Protein AF-A0A7S0QYI8-F1 (afdb_monomer_lite)

Radius of gyration: 27.36 Å; chains: 1; bounding box: 89×55×70 Å

Foldseek 3Di:
DVVVVVVVVVVVVVVVVVVVPPQDACEPLNLLVVLCPDPLNVVVVNHSVLLVLLLLLVLVVQLVQQVVQAKEDQPLFWIKGKAFFAPVPHPDTDPAIDIFTGTDPVCVVQAADGPPTDHPDDRHYDYDDLVSSCVSRVHDSVSSVVSSNSSSVSVNVCLVVLGFYWYDSDQQFTWTQDPSYIYTDGHPCSRDVPCDPCPDPPDPPPPPDDDPDDDDDDDDDDDDDDDDPDDPDDDPDDPLVVVLQVVQCVQPPVLLLADALVVSVVCCVPPVVVVVVVDDPVVVVVVSVVRNPSPDSDD

Secondary structure (DSSP, 8-state):
-HHHHHHHHHHHHHHHHHSTT-S--EEHHHHHHHHHTSHHHHHTT--HHHHHHHHHHHHHHHHHHHHTT-EEEETTTEEEEEEEB--TT-SS--S-EEEEEEE-GGGTTS-B---S--BSS-PPEEEP-HHHHHHHHTS-HHHHHHHHHHHHHHHHHHHHTT--EEEE-TTSEEEEEETTEEEEEE-HHHHS-------------TT-----------PPPPPPP---------PPPPHHHHHHHHHHHHH-TT--S---HHHHHHHHHHH-HHHHHHS-HHHHHHHHHHHHTT-----

Structure (mmCIF, N/CA/C/O backbone):
data_AF-A0A7S0QYI8-F1
#
_entry.id   AF-A0A7S0QYI8-F1
#
loop_
_atom_site.group_PDB
_atom_site.id
_atom_site.type_symbol
_atom_site.label_atom_id
_atom_site.label_alt_id
_atom_site.label_comp_id
_atom_site.label_asym_id
_atom_site.label_entity_id
_atom_site.label_seq_id
_atom_site.pdbx_PDB_ins_code
_atom_site.Cartn_x
_atom_site.Cartn_y
_atom_site.Cartn_z
_atom_site.occupancy
_atom_site.B_iso_or_equiv
_atom_site.auth_seq_id
_atom_site.auth_comp_id
_atom_site.auth_asym_id
_atom_site.auth_atom_id
_atom_site.pdbx_PDB_model_num
ATOM 1 N N . ARG A 1 1 ? -44.618 -2.777 -36.041 1.00 61.47 1 ARG A N 1
ATOM 2 C CA . ARG A 1 1 ? -43.921 -3.889 -35.330 1.00 61.47 1 ARG A CA 1
ATOM 3 C C . ARG A 1 1 ? -42.445 -3.584 -35.030 1.00 61.47 1 ARG A C 1
ATOM 5 O O . ARG A 1 1 ? -42.045 -3.828 -33.902 1.00 61.47 1 ARG A O 1
ATOM 12 N N . ALA A 1 2 ? -41.662 -3.015 -35.957 1.00 64.88 2 ALA A N 1
ATOM 13 C CA . ALA A 1 2 ? -40.258 -2.639 -35.709 1.00 64.88 2 ALA A CA 1
ATOM 14 C C . ALA A 1 2 ? -40.081 -1.589 -34.587 1.00 64.88 2 ALA A C 1
ATOM 16 O O . ALA A 1 2 ? -39.258 -1.764 -33.697 1.00 64.88 2 ALA A O 1
ATOM 17 N N . GLN A 1 3 ? -40.943 -0.571 -34.545 1.00 64.25 3 GLN A N 1
ATOM 18 C CA . GLN A 1 3 ? -40.875 0.511 -33.552 1.00 64.25 3 GLN A CA 1
ATOM 19 C C . GLN A 1 3 ? -41.141 0.044 -32.105 1.00 64.25 3 GLN A C 1
ATOM 21 O O . GLN A 1 3 ? -40.503 0.516 -31.171 1.00 64.25 3 GLN A O 1
ATOM 26 N N . ARG A 1 4 ? -41.999 -0.973 -31.915 1.00 63.66 4 ARG A N 1
ATOM 27 C CA . ARG A 1 4 ? -42.234 -1.597 -30.596 1.00 63.66 4 ARG A CA 1
ATOM 28 C C . ARG A 1 4 ? -41.048 -2.441 -30.109 1.00 63.66 4 ARG A C 1
ATOM 30 O O . ARG A 1 4 ? -40.851 -2.550 -28.907 1.00 63.66 4 ARG A O 1
ATOM 37 N N . ARG A 1 5 ? -40.239 -3.012 -31.014 1.00 68.31 5 ARG A N 1
ATOM 38 C CA . ARG A 1 5 ? -39.015 -3.752 -30.643 1.00 68.31 5 ARG A CA 1
ATOM 39 C C . ARG A 1 5 ? -37.880 -2.812 -30.216 1.00 68.31 5 ARG A C 1
ATOM 41 O O . ARG A 1 5 ? -37.120 -3.169 -29.326 1.00 68.31 5 ARG A O 1
ATOM 48 N N . SER A 1 6 ? -37.810 -1.612 -30.798 1.00 70.31 6 SER A N 1
ATOM 49 C CA . SER A 1 6 ? -36.833 -0.575 -30.428 1.00 70.31 6 SER A CA 1
ATOM 50 C C . SER A 1 6 ? -37.066 -0.021 -29.020 1.00 70.31 6 SER A C 1
ATOM 52 O O . SER A 1 6 ? -36.125 0.080 -28.240 1.00 70.31 6 SER A O 1
ATOM 54 N N . LEU A 1 7 ? -38.321 0.287 -28.676 1.00 69.81 7 LEU A N 1
ATOM 55 C CA . LEU A 1 7 ? -38.674 0.806 -27.350 1.00 69.81 7 LEU A CA 1
ATOM 56 C C . LEU A 1 7 ? -38.430 -0.230 -26.246 1.00 69.81 7 LEU A C 1
ATOM 58 O O . LEU A 1 7 ? -37.853 0.098 -25.216 1.00 69.81 7 LEU A O 1
ATOM 62 N N . HIS A 1 8 ? -38.751 -1.501 -26.502 1.00 68.62 8 HIS A N 1
ATOM 63 C CA . HIS A 1 8 ? -38.516 -2.567 -25.528 1.00 68.62 8 HIS A CA 1
ATOM 64 C C . HIS A 1 8 ? -37.016 -2.841 -25.297 1.00 68.62 8 HIS A C 1
ATOM 66 O O . HIS A 1 8 ? -36.613 -3.179 -24.184 1.00 68.62 8 HIS A O 1
ATOM 72 N N . ALA A 1 9 ? -36.174 -2.665 -26.326 1.00 67.50 9 ALA A N 1
ATOM 73 C CA . ALA A 1 9 ? -34.720 -2.749 -26.192 1.00 67.50 9 ALA A CA 1
ATOM 74 C C . ALA A 1 9 ? -34.137 -1.556 -25.411 1.00 67.50 9 ALA A C 1
ATOM 76 O O . ALA A 1 9 ? -33.231 -1.755 -24.606 1.00 67.50 9 ALA A O 1
ATOM 77 N N . GLN A 1 10 ? -34.676 -0.344 -25.597 1.00 67.25 10 GLN A N 1
ATOM 78 C CA . GLN A 1 10 ? -34.293 0.839 -24.815 1.00 67.25 10 GLN A CA 1
ATOM 79 C C . GLN A 1 10 ? -34.716 0.738 -23.344 1.00 67.25 10 GLN A C 1
ATOM 81 O O . GLN A 1 10 ? -33.911 1.052 -22.470 1.00 67.25 10 GLN A O 1
ATOM 86 N N . GLU A 1 11 ? -35.919 0.238 -23.047 1.00 65.81 11 GLU A N 1
ATOM 87 C CA . GLU A 1 11 ? -36.362 0.007 -21.663 1.00 65.81 11 GLU A CA 1
ATOM 88 C C . GLU A 1 11 ? -35.517 -1.061 -20.964 1.00 65.81 11 GLU A C 1
ATOM 90 O O . GLU A 1 11 ? -35.080 -0.857 -19.834 1.00 65.81 11 GLU A O 1
ATOM 95 N N . LEU A 1 12 ? -35.193 -2.167 -21.644 1.00 63.66 12 LEU A N 1
ATOM 96 C CA . LEU A 1 12 ? -34.293 -3.181 -21.089 1.00 63.66 12 LEU A CA 1
ATOM 97 C C . LEU A 1 12 ? -32.869 -2.646 -20.885 1.00 63.66 12 LEU A C 1
ATOM 99 O O . LEU A 1 12 ? -32.195 -3.080 -19.956 1.00 63.66 12 LEU A O 1
ATOM 103 N N . TYR A 1 13 ? -32.408 -1.698 -21.704 1.00 57.03 13 TYR A N 1
ATOM 104 C CA . TYR A 1 13 ? -31.100 -1.061 -21.531 1.00 57.03 13 TYR A CA 1
ATOM 105 C C . TYR A 1 13 ? -31.076 -0.110 -20.324 1.00 57.03 13 TYR A C 1
ATOM 107 O O . TYR A 1 13 ? -30.131 -0.145 -19.537 1.00 57.03 13 TYR A O 1
ATOM 115 N N . LEU A 1 14 ? -32.142 0.670 -20.122 1.00 55.03 14 LEU A N 1
ATOM 116 C CA . LEU A 1 14 ? -32.284 1.578 -18.978 1.00 55.03 14 LEU A CA 1
ATOM 117 C C . LEU A 1 14 ? -32.475 0.823 -17.655 1.00 55.03 14 LEU A C 1
ATOM 119 O O . LEU A 1 14 ? -31.847 1.172 -16.658 1.00 55.03 14 LEU A O 1
ATOM 123 N N . VAL A 1 15 ? -33.255 -0.262 -17.648 1.00 55.25 15 VAL A N 1
ATOM 124 C CA . VAL A 1 15 ? -33.423 -1.128 -16.465 1.00 55.25 15 VAL A CA 1
ATOM 125 C C . VAL A 1 15 ? -32.124 -1.871 -16.128 1.00 55.25 15 VAL A C 1
ATOM 127 O O . VAL A 1 15 ? -31.813 -2.096 -14.962 1.00 55.25 15 VAL A O 1
ATOM 130 N N . ARG A 1 16 ? -31.305 -2.215 -17.130 1.00 49.12 16 ARG A N 1
ATOM 131 C CA . ARG A 1 16 ? -29.999 -2.850 -16.894 1.00 49.12 16 ARG A CA 1
ATOM 132 C C . ARG A 1 16 ? -28.935 -1.862 -16.408 1.00 49.12 16 ARG A C 1
ATOM 134 O O . ARG A 1 16 ? -28.029 -2.298 -15.708 1.00 49.12 16 ARG A O 1
ATOM 141 N N . GLN A 1 17 ? -29.056 -0.569 -16.728 1.00 49.62 17 GLN A N 1
ATOM 142 C CA . GLN A 1 17 ? -28.208 0.491 -16.168 1.00 49.62 17 GLN A CA 1
ATOM 143 C C . GLN A 1 17 ? -28.596 0.865 -14.729 1.00 49.62 17 GLN A C 1
ATOM 145 O O . GLN A 1 17 ? -27.711 1.156 -13.932 1.00 49.62 17 GLN A O 1
ATOM 150 N N . SER A 1 18 ? -29.879 0.805 -14.359 1.00 46.97 18 SER A N 1
ATOM 151 C CA . SER A 1 18 ? -30.326 1.179 -13.007 1.00 46.97 18 SER A CA 1
ATOM 152 C C . SER A 1 18 ? -30.142 0.084 -11.946 1.00 46.97 18 SER A C 1
ATOM 154 O O . SER A 1 18 ? -30.076 0.392 -10.759 1.00 46.97 18 SER A O 1
ATOM 156 N N . VAL A 1 19 ? -30.007 -1.188 -12.342 1.00 47.53 19 VAL A N 1
ATOM 157 C CA . VAL A 1 19 ? -29.817 -2.318 -11.405 1.00 47.53 19 VAL A CA 1
ATOM 158 C C . VAL A 1 19 ? -28.333 -2.635 -11.141 1.00 47.53 19 VAL A C 1
ATOM 160 O O . VAL A 1 19 ? -28.007 -3.336 -10.185 1.00 47.53 19 VAL A O 1
ATOM 163 N N . THR A 1 20 ? -27.400 -2.077 -11.919 1.00 47.69 20 THR A N 1
ATOM 164 C CA . THR A 1 20 ? -25.952 -2.254 -11.690 1.00 47.69 20 THR A CA 1
ATOM 165 C C . THR A 1 20 ? -25.352 -1.357 -10.601 1.00 47.69 20 THR A C 1
ATOM 167 O O . THR A 1 20 ? -24.208 -1.585 -10.218 1.00 47.69 20 THR A O 1
ATOM 170 N N . ASP A 1 21 ? -26.104 -0.400 -10.049 1.00 45.16 21 ASP A N 1
ATOM 171 C CA . ASP A 1 21 ? -25.553 0.669 -9.194 1.00 45.16 21 ASP A CA 1
ATOM 172 C C . ASP A 1 21 ? -25.795 0.518 -7.680 1.00 45.16 21 ASP A C 1
ATOM 174 O O . ASP A 1 21 ? -25.524 1.440 -6.913 1.00 45.16 21 ASP A O 1
ATOM 178 N N . MET A 1 22 ? -26.252 -0.643 -7.200 1.00 54.16 22 MET A N 1
ATOM 179 C CA . MET A 1 22 ? -26.544 -0.838 -5.766 1.00 54.16 22 MET A CA 1
ATOM 180 C C . MET A 1 22 ? -25.688 -1.894 -5.063 1.00 54.16 22 MET A C 1
ATOM 182 O O . MET A 1 22 ? -25.976 -2.250 -3.923 1.00 54.16 22 MET A O 1
ATOM 186 N N . THR A 1 23 ? -24.600 -2.381 -5.668 1.00 60.34 23 THR A N 1
ATOM 187 C CA . THR A 1 23 ? -23.574 -3.045 -4.847 1.00 60.34 23 THR A CA 1
ATOM 188 C C . THR A 1 23 ? -22.769 -1.960 -4.132 1.00 60.34 23 THR A C 1
ATOM 190 O O . THR A 1 23 ? -22.072 -1.209 -4.821 1.00 60.34 23 THR A O 1
ATOM 193 N N . PRO A 1 24 ? -22.837 -1.842 -2.791 1.00 85.19 24 PRO A N 1
ATOM 194 C CA . PRO A 1 24 ? -22.066 -0.837 -2.075 1.00 85.19 24 PRO A CA 1
ATOM 195 C C . PRO A 1 24 ? -20.582 -1.090 -2.337 1.00 85.19 24 PRO A C 1
ATOM 197 O O . PRO A 1 24 ? -20.054 -2.157 -2.017 1.00 85.19 24 PRO A O 1
ATOM 200 N N . PHE A 1 25 ? -19.912 -0.128 -2.971 1.00 91.56 25 PHE A N 1
ATOM 201 C CA . PHE A 1 25 ? -18.472 -0.210 -3.149 1.00 91.56 25 PHE A CA 1
ATOM 202 C C . PHE A 1 25 ? -17.787 0.049 -1.809 1.00 91.56 25 PHE A C 1
ATOM 204 O O . PHE A 1 25 ? -18.203 0.898 -1.018 1.00 91.56 25 PHE A O 1
ATOM 211 N N . VAL A 1 26 ? -16.705 -0.674 -1.555 1.00 95.88 26 VAL A N 1
ATOM 212 C CA . VAL A 1 26 ? -15.888 -0.456 -0.366 1.00 95.88 26 VAL A CA 1
ATOM 213 C C . VAL A 1 26 ? -15.020 0.773 -0.619 1.00 95.88 26 VAL A C 1
ATOM 215 O O . VAL A 1 26 ? -14.102 0.753 -1.446 1.00 95.88 26 VAL A O 1
ATOM 218 N N . SER A 1 27 ? -15.359 1.859 0.072 1.00 96.56 27 SER A N 1
ATOM 219 C CA . SER A 1 27 ? -14.631 3.127 0.051 1.00 96.56 27 SER A CA 1
ATOM 220 C C . SER A 1 27 ? -13.548 3.182 1.130 1.00 96.56 27 SER A C 1
ATOM 222 O O . SER A 1 27 ? -13.582 2.421 2.100 1.00 96.56 27 SER A O 1
ATOM 224 N N . LEU A 1 28 ? -12.629 4.149 1.020 1.00 96.75 28 LEU A N 1
ATOM 225 C CA . LEU A 1 28 ? -11.651 4.430 2.077 1.00 96.75 28 LEU A CA 1
ATOM 226 C C . LEU A 1 28 ? -12.329 4.685 3.433 1.00 96.75 28 LEU A C 1
ATOM 228 O O . LEU A 1 28 ? -11.895 4.139 4.439 1.00 96.75 28 LEU A O 1
ATOM 232 N N . GLN A 1 29 ? -13.427 5.449 3.459 1.00 96.88 29 GLN A N 1
ATOM 233 C CA . GLN A 1 29 ? -14.176 5.721 4.693 1.00 96.88 29 GLN A CA 1
ATOM 234 C C . GLN A 1 29 ? -14.743 4.449 5.333 1.00 96.88 29 GLN A C 1
ATOM 236 O O . GLN A 1 29 ? -14.816 4.343 6.555 1.00 96.88 29 GLN A O 1
ATOM 241 N N . THR A 1 30 ? -15.157 3.483 4.509 1.00 96.62 30 THR A N 1
ATOM 242 C CA . THR A 1 30 ? -15.659 2.192 4.995 1.00 96.62 30 THR A CA 1
ATOM 243 C C . THR A 1 30 ? -14.530 1.397 5.644 1.00 96.62 30 THR A C 1
ATOM 245 O O . THR A 1 30 ? -14.699 0.894 6.751 1.00 96.62 30 THR A O 1
ATOM 248 N N . LEU A 1 31 ? -13.356 1.363 5.005 1.00 97.38 31 LEU A N 1
ATOM 249 C CA . LEU A 1 31 ? -12.169 0.669 5.513 1.00 97.38 31 LEU A CA 1
ATOM 250 C C . LEU A 1 31 ? -11.636 1.280 6.807 1.00 97.38 31 LEU A C 1
ATOM 252 O O . LEU A 1 31 ? -11.355 0.558 7.759 1.00 97.38 31 LEU A O 1
ATOM 256 N N . THR A 1 32 ? -11.497 2.605 6.868 1.00 97.88 32 THR A N 1
ATOM 257 C CA . THR A 1 32 ? -10.983 3.264 8.074 1.00 97.88 32 THR A CA 1
ATOM 258 C C . THR A 1 32 ? -11.944 3.092 9.246 1.00 97.88 32 THR A C 1
ATOM 260 O O . THR A 1 32 ? -11.489 2.888 10.370 1.00 97.88 32 THR A O 1
ATOM 263 N N . ARG A 1 33 ? -13.262 3.084 8.993 1.00 98.12 33 ARG A N 1
ATOM 264 C CA . ARG A 1 33 ? -14.278 2.773 10.007 1.00 98.12 33 ARG A CA 1
ATOM 265 C C . ARG A 1 33 ? -14.203 1.322 10.477 1.00 98.12 33 ARG A C 1
ATOM 267 O O . ARG A 1 33 ? -14.289 1.090 11.676 1.00 98.12 33 ARG A O 1
ATOM 274 N N . GLU A 1 34 ? -14.016 0.368 9.568 1.00 97.81 34 GLU A N 1
ATOM 275 C CA . GLU A 1 34 ? -13.842 -1.052 9.905 1.00 97.81 34 GLU A CA 1
ATOM 276 C C . GLU A 1 34 ? -12.616 -1.268 10.805 1.00 97.81 34 GLU A C 1
ATOM 278 O O . GLU A 1 34 ? -12.717 -1.918 11.843 1.00 97.81 34 GLU A O 1
ATOM 283 N N . VAL A 1 35 ? -11.480 -0.649 10.467 1.00 98.19 35 VAL A N 1
ATOM 284 C CA . VAL A 1 35 ? -10.252 -0.742 11.272 1.00 98.19 35 VAL A CA 1
ATOM 285 C C . VAL A 1 35 ? -10.402 -0.042 12.624 1.00 98.19 35 VAL A C 1
ATOM 287 O O . VAL A 1 35 ? -9.999 -0.604 13.640 1.00 98.19 35 VAL A O 1
ATOM 290 N N . ALA A 1 36 ? -11.015 1.145 12.665 1.00 98.06 36 ALA A N 1
ATOM 291 C CA . ALA A 1 36 ? -11.274 1.868 13.913 1.00 98.06 36 ALA A CA 1
ATOM 292 C C . ALA A 1 36 ? -12.269 1.131 14.832 1.00 98.06 36 ALA A C 1
ATOM 294 O O . ALA A 1 36 ? -12.175 1.229 16.053 1.00 98.06 36 ALA A O 1
ATOM 295 N N . ALA A 1 37 ? -13.198 0.357 14.262 1.00 97.94 37 ALA A N 1
ATOM 296 C CA . ALA A 1 37 ? -14.104 -0.515 15.008 1.00 97.94 37 ALA A CA 1
ATOM 297 C C . ALA A 1 37 ? -13.455 -1.847 15.439 1.00 97.94 37 ALA A C 1
ATOM 299 O O . ALA A 1 37 ? -14.063 -2.604 16.195 1.00 97.94 37 ALA A O 1
ATOM 300 N N . GLY A 1 38 ? -12.238 -2.149 14.977 1.00 97.69 38 GLY A N 1
ATOM 301 C CA . GLY A 1 38 ? -11.515 -3.368 15.322 1.00 97.69 38 GLY A CA 1
ATOM 302 C C . GLY A 1 38 ? -11.124 -3.435 16.802 1.00 97.69 38 GLY A C 1
ATOM 303 O O . GLY A 1 38 ? -10.868 -2.422 17.453 1.00 97.69 38 GLY A O 1
ATOM 304 N N . SER A 1 39 ? -11.006 -4.655 17.334 1.00 97.56 39 SER A N 1
ATOM 305 C CA . SER A 1 39 ? -10.707 -4.901 18.755 1.00 97.56 39 SER A CA 1
ATOM 306 C C . SER A 1 39 ? -9.406 -4.249 19.234 1.00 97.56 39 SER A C 1
ATOM 308 O O . SER A 1 39 ? -9.327 -3.779 20.368 1.00 97.56 39 SER A O 1
ATOM 310 N N . TYR A 1 40 ? -8.387 -4.185 18.372 1.00 97.62 40 TYR A N 1
ATOM 311 C CA . TYR A 1 40 ? -7.138 -3.492 18.679 1.00 97.62 40 TYR A CA 1
ATOM 312 C C . TYR A 1 40 ? -7.361 -1.982 18.836 1.00 97.62 40 TYR A C 1
ATOM 314 O O . TYR A 1 40 ? -6.948 -1.411 19.841 1.00 97.62 40 TYR A O 1
ATOM 322 N N . ALA A 1 41 ? -8.055 -1.341 17.892 1.00 97.31 41 ALA A N 1
ATOM 323 C CA . ALA A 1 41 ? -8.327 0.091 17.954 1.00 97.31 41 ALA A CA 1
ATOM 324 C C . ALA A 1 41 ? -9.147 0.460 19.197 1.00 97.31 41 ALA A C 1
ATOM 326 O O . ALA A 1 41 ? -8.753 1.357 19.942 1.00 97.31 41 ALA A O 1
ATOM 327 N N . GLN A 1 42 ? -10.195 -0.312 19.499 1.00 97.88 42 GLN A N 1
ATOM 328 C CA . GLN A 1 42 ? -11.006 -0.130 20.705 1.00 97.88 42 GLN A CA 1
ATOM 329 C C . GLN A 1 42 ? -10.186 -0.274 21.994 1.00 97.88 42 GLN A C 1
ATOM 331 O O . GLN A 1 42 ? -10.302 0.550 22.897 1.00 97.88 42 GLN A O 1
ATOM 336 N N . ARG A 1 43 ? -9.313 -1.288 22.077 1.00 98.00 43 ARG A N 1
ATOM 337 C CA . ARG A 1 43 ? -8.494 -1.544 23.273 1.00 98.00 43 ARG A CA 1
ATOM 338 C C . ARG A 1 43 ? -7.468 -0.444 23.551 1.00 98.00 43 ARG A C 1
ATOM 340 O O . ARG A 1 43 ? -7.155 -0.199 24.712 1.00 98.00 43 ARG A O 1
ATOM 347 N N . TYR A 1 44 ? -6.923 0.175 22.508 1.00 97.81 44 TYR A N 1
ATOM 348 C CA . TYR A 1 44 ? -5.875 1.195 22.618 1.00 97.81 44 TYR A CA 1
ATOM 349 C C . TYR A 1 44 ? -6.397 2.629 22.437 1.00 97.81 44 TYR A C 1
ATOM 351 O O . TYR A 1 44 ? -5.589 3.550 22.352 1.00 97.81 44 TYR A O 1
ATOM 359 N N . GLY A 1 45 ? -7.719 2.824 22.379 1.00 97.81 45 GLY A N 1
ATOM 360 C CA . GLY A 1 45 ? -8.332 4.146 22.224 1.00 97.81 45 GLY A CA 1
ATOM 361 C C . GLY A 1 45 ? -7.989 4.837 20.900 1.00 97.81 45 GLY A C 1
ATOM 362 O O . GLY A 1 45 ? -7.925 6.060 20.857 1.00 97.81 45 GLY A O 1
ATOM 363 N N . ILE A 1 46 ? -7.736 4.070 19.834 1.00 98.31 46 ILE A N 1
ATOM 364 C CA . ILE A 1 46 ? -7.408 4.609 18.509 1.00 98.31 46 ILE A CA 1
ATOM 365 C C . ILE A 1 46 ? -8.702 5.066 17.842 1.00 98.31 46 ILE A C 1
ATOM 367 O O . ILE A 1 46 ? -9.613 4.267 17.615 1.00 98.31 46 ILE A O 1
ATOM 371 N N . THR A 1 47 ? -8.780 6.349 17.510 1.00 98.31 47 THR A N 1
ATOM 372 C CA . THR A 1 47 ? -9.964 6.950 16.897 1.00 98.31 47 THR A CA 1
ATOM 373 C C . THR A 1 47 ? -9.970 6.772 15.376 1.00 98.31 47 THR A C 1
ATOM 375 O O . THR A 1 47 ? -8.956 6.459 14.751 1.00 98.31 47 THR A O 1
ATOM 378 N N . LEU A 1 48 ? -11.121 7.018 14.739 1.00 98.19 48 LEU A N 1
ATOM 379 C CA . LEU A 1 48 ? -11.219 7.060 13.275 1.00 98.19 48 LEU A CA 1
ATOM 380 C C . LEU A 1 48 ? -10.263 8.097 12.659 1.00 98.19 48 LEU A C 1
ATOM 382 O O . LEU A 1 48 ? -9.662 7.826 11.618 1.00 98.19 48 LEU A O 1
ATOM 386 N N . GLY A 1 49 ? -10.112 9.253 13.315 1.00 98.25 49 GLY A N 1
ATOM 387 C CA . GLY A 1 49 ? -9.212 10.320 12.877 1.00 98.25 49 GLY A CA 1
ATOM 388 C C . GLY A 1 49 ? -7.750 9.876 12.879 1.00 98.25 49 GLY A C 1
ATOM 389 O O . GLY A 1 49 ? -7.034 10.140 11.918 1.00 98.25 49 GLY A O 1
ATOM 390 N N . ASP A 1 50 ? -7.331 9.105 13.885 1.00 98.38 50 ASP A N 1
ATOM 391 C CA . ASP A 1 50 ? -5.970 8.559 13.956 1.00 98.38 50 ASP A CA 1
ATOM 392 C C . ASP A 1 50 ? -5.685 7.593 12.798 1.00 98.38 50 ASP A C 1
ATOM 394 O O . ASP A 1 50 ? -4.633 7.656 12.161 1.00 98.38 50 ASP A O 1
ATOM 398 N N . VAL A 1 51 ? -6.644 6.718 12.473 1.00 98.56 51 VAL A N 1
ATOM 399 C CA . VAL A 1 51 ? -6.518 5.777 11.346 1.00 98.56 51 VAL A CA 1
ATOM 400 C C . VAL A 1 51 ? -6.420 6.527 10.013 1.00 98.56 51 VAL A C 1
ATOM 402 O O . VAL A 1 51 ? -5.604 6.166 9.161 1.00 98.56 51 VAL A O 1
ATOM 405 N N . GLN A 1 52 ? -7.214 7.587 9.831 1.00 98.38 52 GLN A N 1
ATOM 406 C CA . GLN A 1 52 ? -7.144 8.453 8.650 1.00 98.38 52 GLN A CA 1
ATOM 407 C C . GLN A 1 52 ? -5.800 9.185 8.566 1.00 98.38 52 GLN A C 1
ATOM 409 O O . GLN A 1 52 ? -5.165 9.176 7.512 1.00 98.38 52 GLN A O 1
ATOM 414 N N . LEU A 1 53 ? -5.306 9.725 9.680 1.00 98.19 53 LEU A N 1
ATOM 415 C CA . LEU A 1 53 ? -4.010 10.399 9.740 1.00 98.19 53 LEU A CA 1
ATOM 416 C C . LEU A 1 53 ? -2.850 9.441 9.420 1.00 98.19 53 LEU A C 1
ATOM 418 O O . LEU A 1 53 ? -1.906 9.815 8.715 1.00 98.19 53 LEU A O 1
ATOM 422 N N . VAL A 1 54 ? -2.919 8.189 9.887 1.00 98.50 54 VAL A N 1
ATOM 423 C CA . VAL A 1 54 ? -1.968 7.127 9.517 1.00 98.50 54 VAL A CA 1
ATOM 424 C C . VAL A 1 54 ? -2.023 6.845 8.013 1.00 98.50 54 VAL A C 1
ATOM 426 O O . VAL A 1 54 ? -0.969 6.750 7.379 1.00 98.50 54 VAL A O 1
ATOM 429 N N . TRP A 1 55 ? -3.220 6.744 7.426 1.00 98.25 55 TRP A N 1
ATOM 430 C CA . TRP A 1 55 ? -3.399 6.538 5.984 1.00 98.25 55 TRP A CA 1
ATOM 431 C C . TRP A 1 55 ? -2.804 7.680 5.151 1.00 98.25 55 TRP A C 1
ATOM 433 O O . TRP A 1 55 ? -2.073 7.438 4.188 1.00 98.25 55 TRP A O 1
ATOM 443 N N . GLU A 1 56 ? -3.057 8.929 5.538 1.00 97.88 56 GLU A N 1
ATOM 444 C CA . GLU A 1 56 ? -2.519 10.106 4.854 1.00 97.88 56 GLU A CA 1
ATOM 445 C C . GLU A 1 56 ? -0.990 10.155 4.907 1.00 97.88 56 GLU A C 1
ATOM 447 O O . GLU A 1 56 ? -0.337 10.376 3.884 1.00 97.88 56 GLU A O 1
ATOM 452 N N . ASN A 1 57 ? -0.399 9.909 6.080 1.00 98.12 57 ASN A N 1
ATOM 453 C CA . ASN A 1 57 ? 1.055 9.864 6.242 1.00 98.12 57 ASN A CA 1
ATOM 454 C C . ASN A 1 57 ? 1.689 8.706 5.458 1.00 98.12 57 ASN A C 1
ATOM 456 O O . ASN A 1 57 ? 2.759 8.878 4.870 1.00 98.12 57 ASN A O 1
ATOM 460 N N . LEU A 1 58 ? 1.021 7.549 5.392 1.00 98.25 58 LEU A N 1
ATOM 461 C CA . LEU A 1 58 ? 1.434 6.432 4.542 1.00 98.25 58 LEU A CA 1
ATOM 462 C C . LEU A 1 58 ? 1.456 6.845 3.065 1.00 98.25 58 LEU A C 1
ATOM 464 O O . LEU A 1 58 ? 2.452 6.605 2.380 1.00 98.25 58 LEU A O 1
ATOM 468 N N . CYS A 1 59 ? 0.404 7.512 2.584 1.00 97.62 59 CYS A N 1
ATOM 469 C CA . CYS A 1 59 ? 0.347 7.994 1.206 1.00 97.62 59 CYS A CA 1
ATOM 470 C C . CYS A 1 59 ? 1.465 9.010 0.919 1.00 97.62 59 CYS A C 1
ATOM 472 O O . CYS A 1 59 ? 2.173 8.878 -0.078 1.00 97.62 59 CYS A O 1
ATOM 474 N N . LYS A 1 60 ? 1.694 9.978 1.820 1.00 96.38 60 LYS A N 1
ATOM 475 C CA . LYS A 1 60 ? 2.797 10.954 1.709 1.00 96.38 60 LYS A CA 1
ATOM 476 C C . LYS A 1 60 ? 4.164 10.267 1.633 1.00 96.38 60 LYS A C 1
ATOM 478 O O . LYS A 1 60 ? 4.993 10.651 0.810 1.00 96.38 60 LYS A O 1
ATOM 483 N N . PHE A 1 61 ? 4.390 9.233 2.447 1.00 96.88 61 PHE A N 1
ATOM 484 C CA . PHE A 1 61 ? 5.630 8.456 2.422 1.00 96.88 61 PHE A CA 1
ATOM 485 C C . PHE A 1 61 ? 5.845 7.756 1.075 1.00 96.88 61 PHE A C 1
ATOM 487 O O . PHE A 1 61 ? 6.940 7.836 0.519 1.00 96.88 61 PHE A O 1
ATOM 494 N N . ILE A 1 62 ? 4.810 7.100 0.540 1.00 96.81 62 ILE A N 1
ATOM 495 C CA . ILE A 1 62 ? 4.893 6.407 -0.753 1.00 96.81 62 ILE A CA 1
ATOM 496 C C . ILE A 1 62 ? 5.179 7.408 -1.878 1.00 96.81 62 ILE A C 1
ATOM 498 O O . ILE A 1 62 ? 6.075 7.163 -2.678 1.00 96.81 62 ILE A O 1
ATOM 502 N N . ILE A 1 63 ? 4.497 8.558 -1.901 1.00 95.12 63 ILE A N 1
ATOM 503 C CA . ILE A 1 63 ? 4.741 9.615 -2.898 1.00 95.12 63 ILE A CA 1
ATOM 504 C C . ILE A 1 63 ? 6.192 10.094 -2.835 1.00 95.12 63 ILE A C 1
ATOM 506 O O . ILE A 1 63 ? 6.855 10.161 -3.864 1.00 95.12 63 ILE A O 1
ATOM 510 N N . ALA A 1 64 ? 6.701 10.405 -1.640 1.00 94.38 64 ALA A N 1
ATOM 511 C CA . ALA A 1 64 ? 8.073 10.879 -1.476 1.00 94.38 64 ALA A CA 1
ATOM 512 C C . ALA A 1 64 ? 9.101 9.841 -1.960 1.00 94.38 64 ALA A C 1
ATOM 514 O O . ALA A 1 64 ? 10.084 10.192 -2.610 1.00 94.38 64 ALA A O 1
ATOM 515 N N . ALA A 1 65 ? 8.861 8.557 -1.686 1.00 94.81 65 ALA A N 1
ATOM 516 C CA . ALA A 1 65 ? 9.724 7.480 -2.152 1.00 94.81 65 ALA A CA 1
ATOM 517 C C . ALA A 1 65 ? 9.686 7.329 -3.682 1.00 94.81 65 ALA A C 1
ATOM 519 O O . ALA A 1 65 ? 10.750 7.290 -4.302 1.00 94.81 65 ALA A O 1
ATOM 520 N N . LEU A 1 66 ? 8.495 7.334 -4.291 1.00 93.31 66 LEU A N 1
ATOM 521 C CA . LEU A 1 66 ? 8.346 7.258 -5.747 1.00 93.31 66 LEU A CA 1
ATOM 522 C C . LEU A 1 66 ? 9.002 8.461 -6.437 1.00 93.31 66 LEU A C 1
ATOM 524 O O . LEU A 1 66 ? 9.768 8.272 -7.374 1.00 93.31 66 LEU A O 1
ATOM 528 N N . LYS A 1 67 ? 8.820 9.681 -5.917 1.00 91.44 67 LYS A N 1
ATOM 529 C CA . LYS A 1 67 ? 9.510 10.880 -6.429 1.00 91.44 67 LYS A CA 1
ATOM 530 C C . LYS A 1 67 ? 11.035 10.780 -6.338 1.00 91.44 67 LYS A C 1
ATOM 532 O O . LYS A 1 67 ? 11.732 11.320 -7.183 1.00 91.44 67 LYS A O 1
ATOM 537 N N . SER A 1 68 ? 11.559 10.049 -5.353 1.00 91.56 68 SER A N 1
ATOM 538 C CA . SER A 1 68 ? 12.999 9.773 -5.228 1.00 91.56 68 SER A CA 1
ATOM 539 C C . SER A 1 68 ? 13.506 8.620 -6.111 1.00 91.56 68 SER A C 1
ATOM 541 O O . SER A 1 68 ? 14.638 8.171 -5.933 1.00 91.56 68 SER A O 1
ATOM 543 N N . GLY A 1 69 ? 12.671 8.082 -7.009 1.00 90.69 69 GLY A N 1
ATOM 544 C CA . GLY A 1 69 ? 13.018 6.935 -7.850 1.00 90.69 69 GLY A CA 1
ATOM 545 C C . GLY A 1 69 ? 13.115 5.615 -7.079 1.00 90.69 69 GLY A C 1
ATOM 546 O O . GLY A 1 69 ? 13.819 4.699 -7.501 1.00 90.69 69 GLY A O 1
ATOM 547 N N . LYS A 1 70 ? 12.450 5.503 -5.921 1.00 93.44 70 LYS A N 1
ATOM 548 C CA . LYS A 1 70 ? 12.447 4.299 -5.077 1.00 93.44 70 LYS A CA 1
ATOM 549 C C . LYS A 1 70 ? 11.056 3.686 -5.031 1.00 93.44 70 LYS A C 1
ATOM 551 O O . LYS A 1 70 ? 10.057 4.376 -4.856 1.00 93.44 70 LYS A O 1
ATOM 556 N N . GLY A 1 71 ? 10.991 2.366 -5.141 1.00 95.00 71 GLY A N 1
ATOM 557 C CA . GLY A 1 71 ? 9.772 1.616 -4.881 1.00 95.00 71 GLY A CA 1
ATOM 558 C C . GLY A 1 71 ? 9.528 1.438 -3.384 1.00 95.00 71 GLY A C 1
ATOM 559 O O . GLY A 1 71 ? 10.461 1.469 -2.586 1.00 95.00 71 GLY A O 1
ATOM 560 N N . VAL A 1 72 ? 8.282 1.196 -2.992 1.00 97.25 72 VAL A N 1
ATOM 561 C CA . VAL A 1 72 ? 7.883 0.937 -1.607 1.00 97.25 72 VAL A CA 1
ATOM 562 C C . VAL A 1 72 ? 7.122 -0.371 -1.524 1.00 97.25 72 VAL A C 1
ATOM 564 O O . VAL A 1 72 ? 6.081 -0.537 -2.162 1.00 97.25 72 VAL A O 1
ATOM 567 N N . LYS A 1 73 ? 7.611 -1.288 -0.686 1.00 97.06 73 LYS A N 1
ATOM 568 C CA . LYS A 1 73 ? 6.872 -2.497 -0.320 1.00 97.06 73 LYS A CA 1
ATOM 569 C C . LYS A 1 73 ? 5.890 -2.174 0.803 1.00 97.06 73 LYS A C 1
ATOM 571 O O . LYS A 1 73 ? 6.297 -1.796 1.902 1.00 97.06 73 LYS A O 1
ATOM 576 N N . VAL A 1 74 ? 4.605 -2.362 0.532 1.00 97.50 74 VAL A N 1
ATOM 577 C CA . VAL A 1 74 ? 3.518 -2.199 1.499 1.00 97.50 74 VAL A CA 1
ATOM 578 C C . VAL A 1 74 ? 3.117 -3.587 2.015 1.00 97.50 74 VAL A C 1
ATOM 580 O O . VAL A 1 74 ? 2.815 -4.481 1.218 1.00 97.50 74 VAL A O 1
ATOM 583 N N . PRO A 1 75 ? 3.149 -3.817 3.341 1.00 95.44 75 PRO A N 1
ATOM 584 C CA . PRO A 1 75 ? 2.901 -5.136 3.916 1.00 95.44 75 PRO A CA 1
ATOM 585 C C . PRO A 1 75 ? 1.488 -5.620 3.589 1.00 95.44 75 PRO A C 1
ATOM 587 O O . PRO A 1 75 ? 0.552 -4.830 3.593 1.00 95.44 75 PRO A O 1
ATOM 590 N N . ASN A 1 76 ? 1.333 -6.925 3.361 1.00 95.69 76 ASN A N 1
ATOM 591 C CA . ASN A 1 76 ? 0.045 -7.586 3.112 1.00 95.69 76 ASN A CA 1
ATOM 592 C C . ASN A 1 76 ? -0.751 -7.048 1.908 1.00 95.69 76 ASN A C 1
ATOM 594 O O . ASN A 1 76 ? -1.936 -7.349 1.792 1.00 95.69 76 ASN A O 1
ATOM 598 N N . LEU A 1 77 ? -0.125 -6.270 1.022 1.00 96.44 77 LEU A N 1
ATOM 599 C CA . LEU A 1 77 ? -0.807 -5.694 -0.130 1.00 96.44 77 LEU A CA 1
ATOM 600 C C . LEU A 1 77 ? 0.003 -5.840 -1.418 1.00 96.44 77 LEU A C 1
ATOM 602 O O . LEU A 1 77 ? -0.422 -6.533 -2.336 1.00 96.44 77 LEU A O 1
ATOM 606 N N . GLY A 1 78 ? 1.159 -5.186 -1.508 1.00 95.81 78 GLY A N 1
ATOM 607 C CA . GLY A 1 78 ? 1.845 -5.055 -2.788 1.00 95.81 78 GLY A CA 1
ATOM 608 C C . GLY A 1 78 ? 3.068 -4.158 -2.734 1.00 95.81 78 GLY A C 1
ATOM 609 O O . GLY A 1 78 ? 3.494 -3.701 -1.673 1.00 95.81 78 GLY A O 1
ATOM 610 N N . THR A 1 79 ? 3.636 -3.899 -3.901 1.00 96.00 79 THR A N 1
ATOM 611 C CA . THR A 1 79 ? 4.787 -3.017 -4.074 1.00 96.00 79 THR A CA 1
ATOM 612 C C . THR A 1 79 ? 4.435 -1.924 -5.070 1.00 96.00 79 THR A C 1
ATOM 614 O O . THR A 1 79 ? 4.006 -2.213 -6.185 1.00 96.00 79 THR A O 1
ATOM 617 N N . PHE A 1 80 ? 4.638 -0.674 -4.665 1.00 95.56 80 PHE A N 1
ATOM 618 C CA . PHE A 1 80 ? 4.630 0.479 -5.558 1.00 95.56 80 PHE A CA 1
ATOM 619 C C . PHE A 1 80 ? 6.034 0.667 -6.115 1.00 95.56 80 PHE A C 1
ATOM 621 O O . PHE A 1 80 ? 7.000 0.642 -5.358 1.00 95.56 80 PHE A O 1
ATOM 628 N N . GLN A 1 81 ? 6.173 0.842 -7.419 1.00 93.62 81 GLN A N 1
ATOM 629 C CA . GLN A 1 81 ? 7.453 1.045 -8.087 1.00 93.62 81 GLN A CA 1
ATOM 630 C C . GLN A 1 81 ? 7.308 2.136 -9.138 1.00 93.62 81 GLN A C 1
ATOM 632 O O . GLN A 1 81 ? 6.210 2.412 -9.608 1.00 93.62 81 GLN A O 1
ATOM 637 N N . ILE A 1 82 ? 8.427 2.740 -9.510 1.00 91.19 82 ILE A N 1
ATOM 638 C CA . ILE A 1 82 ? 8.524 3.650 -10.645 1.00 91.19 82 ILE A CA 1
ATOM 639 C C . ILE A 1 82 ? 9.792 3.297 -11.406 1.00 91.19 82 ILE A C 1
ATOM 641 O O . ILE A 1 82 ? 10.818 3.030 -10.780 1.00 91.19 82 ILE A O 1
ATOM 645 N N . GLY A 1 83 ? 9.737 3.237 -12.728 1.00 88.00 83 GLY A N 1
ATOM 646 C CA . GLY A 1 83 ? 10.923 2.917 -13.509 1.00 88.00 83 GLY A CA 1
ATOM 647 C C . GLY A 1 83 ? 10.752 3.189 -14.990 1.00 88.00 83 GLY A C 1
ATOM 648 O O . GLY A 1 83 ? 9.637 3.358 -15.485 1.00 88.00 83 GLY A O 1
ATOM 649 N N . HIS A 1 84 ? 11.886 3.215 -15.679 1.00 84.94 84 HIS A N 1
ATOM 650 C CA . HIS A 1 84 ? 11.933 3.366 -17.123 1.00 84.94 84 HIS A CA 1
ATOM 651 C C . HIS A 1 84 ? 11.364 2.136 -17.812 1.00 84.94 84 HIS A C 1
ATOM 653 O O . HIS A 1 84 ? 11.665 0.990 -17.448 1.00 84.94 84 HIS A O 1
ATOM 659 N N . ILE A 1 85 ? 10.562 2.382 -18.834 1.00 82.81 85 ILE A N 1
ATOM 660 C CA . ILE A 1 85 ? 9.944 1.335 -19.638 1.00 82.81 85 ILE A CA 1
ATOM 661 C C . ILE A 1 85 ? 10.810 1.041 -20.853 1.00 82.81 85 ILE A C 1
ATOM 663 O O . ILE A 1 85 ? 11.467 1.935 -21.379 1.00 82.81 85 ILE A O 1
ATOM 667 N N . LEU A 1 86 ? 10.786 -0.202 -21.320 1.00 77.44 86 LEU A N 1
ATOM 668 C CA . LEU A 1 86 ? 11.353 -0.578 -22.606 1.00 77.44 86 LEU A CA 1
ATOM 669 C C . LEU A 1 86 ? 10.182 -0.824 -23.555 1.00 77.44 86 LEU A C 1
ATOM 671 O O . LEU A 1 86 ? 9.505 -1.851 -23.430 1.00 77.44 86 LEU A O 1
ATOM 675 N N . PRO A 1 87 ? 9.872 0.123 -24.457 1.00 72.38 87 PRO A N 1
ATOM 676 C CA . PRO A 1 87 ? 8.836 -0.091 -25.452 1.00 72.38 87 PRO A CA 1
ATOM 677 C C . PRO A 1 87 ? 9.150 -1.339 -26.281 1.00 72.38 87 PRO A C 1
ATOM 679 O O . PRO A 1 87 ? 10.310 -1.634 -26.576 1.00 72.38 87 PRO A O 1
ATOM 682 N N . ALA A 1 88 ? 8.113 -2.084 -26.666 1.00 73.00 88 ALA A N 1
ATOM 683 C CA . ALA A 1 88 ? 8.287 -3.270 -27.497 1.00 73.00 88 ALA A CA 1
ATOM 684 C C . ALA A 1 88 ? 9.001 -2.899 -28.810 1.00 73.00 88 ALA A C 1
ATOM 686 O O . ALA A 1 88 ? 8.516 -2.055 -29.560 1.00 73.00 88 ALA A O 1
ATOM 687 N N . GLY A 1 89 ? 10.145 -3.534 -29.075 1.00 70.94 89 GLY A N 1
ATOM 688 C CA . GLY A 1 89 ? 10.963 -3.276 -30.266 1.00 70.94 89 GLY A CA 1
ATOM 689 C C . GLY A 1 89 ? 12.027 -2.184 -30.109 1.00 70.94 89 GLY A C 1
ATOM 690 O O . GLY A 1 89 ? 12.791 -1.966 -31.045 1.00 70.94 89 GLY A O 1
ATOM 691 N N . CYS A 1 90 ? 12.129 -1.530 -28.948 1.00 68.19 90 CYS A N 1
ATOM 692 C CA . CYS A 1 90 ? 13.216 -0.598 -28.645 1.00 68.19 90 CYS A CA 1
ATOM 693 C C . CYS A 1 90 ? 14.356 -1.301 -27.896 1.00 68.19 90 CYS A C 1
ATOM 695 O O . CYS A 1 90 ? 14.121 -2.152 -27.042 1.00 68.19 90 CYS A O 1
ATOM 697 N N . VAL A 1 91 ? 15.599 -0.922 -28.212 1.00 73.62 91 VAL A N 1
ATOM 698 C CA . VAL A 1 91 ? 16.814 -1.415 -27.530 1.00 73.62 91 VAL A CA 1
ATOM 699 C C . VAL A 1 91 ? 17.122 -0.591 -26.277 1.00 73.62 91 VAL A C 1
ATOM 701 O O . VAL A 1 91 ? 17.688 -1.107 -25.318 1.00 73.62 91 VAL A O 1
ATOM 704 N N . TYR A 1 92 ? 16.717 0.681 -26.269 1.00 72.19 92 TYR A N 1
ATOM 705 C CA . TYR A 1 92 ? 17.002 1.620 -25.190 1.00 72.19 92 TYR A CA 1
ATOM 706 C C . TYR A 1 92 ? 15.741 1.935 -24.380 1.00 72.19 92 TYR A C 1
ATOM 708 O O . TYR A 1 92 ? 14.664 2.081 -24.972 1.00 72.19 92 TYR A O 1
ATOM 716 N N . PRO A 1 93 ? 15.855 2.035 -23.044 1.00 73.12 93 PRO A N 1
ATOM 717 C CA . PRO A 1 93 ? 14.739 2.422 -22.194 1.00 73.12 93 PRO A CA 1
ATOM 718 C C . PRO A 1 93 ? 14.271 3.840 -22.537 1.00 73.12 93 PRO A C 1
ATOM 720 O O . PRO A 1 93 ? 15.080 4.714 -22.838 1.00 73.12 93 PRO A O 1
ATOM 723 N N . SER A 1 94 ? 12.960 4.061 -22.467 1.00 76.38 94 SER A N 1
ATOM 724 C CA . SER A 1 94 ? 12.379 5.400 -22.538 1.00 76.38 94 SER A CA 1
ATOM 725 C C . SER A 1 94 ? 12.854 6.233 -21.350 1.00 76.38 94 SER A C 1
ATOM 727 O O . SER A 1 94 ? 12.932 5.724 -20.229 1.00 76.38 94 SER A O 1
ATOM 729 N N . GLU A 1 95 ? 13.107 7.521 -21.568 1.00 78.31 95 GLU A N 1
ATOM 730 C CA . GLU A 1 95 ? 13.353 8.475 -20.481 1.00 78.31 95 GLU A CA 1
ATOM 731 C C . GLU A 1 95 ? 12.114 8.651 -19.587 1.00 78.31 95 GLU A C 1
ATOM 733 O O . GLU A 1 95 ? 12.237 9.016 -18.419 1.00 78.31 95 GLU A O 1
ATOM 738 N N . GLU A 1 96 ? 10.926 8.307 -20.094 1.00 82.31 96 GLU A N 1
ATOM 739 C CA . GLU A 1 96 ? 9.682 8.380 -19.336 1.00 82.31 96 GLU A CA 1
ATOM 740 C C . GLU A 1 96 ? 9.647 7.352 -18.197 1.00 82.31 96 GLU A C 1
ATOM 742 O O . GLU A 1 96 ? 9.810 6.137 -18.377 1.00 82.31 96 GLU A O 1
ATOM 747 N N . LEU A 1 97 ? 9.394 7.862 -16.994 1.00 84.62 97 LEU A N 1
ATOM 748 C CA . LEU A 1 97 ? 9.187 7.068 -15.796 1.00 84.62 97 LEU A CA 1
ATOM 749 C C . LEU A 1 97 ? 7.724 6.645 -15.700 1.00 84.62 97 LEU A C 1
ATOM 751 O O . LEU A 1 97 ? 6.826 7.484 -15.625 1.00 84.62 97 LEU A O 1
ATOM 755 N N . HIS A 1 98 ? 7.482 5.339 -15.615 1.00 87.38 98 HIS A N 1
ATOM 756 C CA . HIS A 1 98 ? 6.138 4.812 -15.409 1.00 87.38 98 HIS A CA 1
ATOM 757 C C . HIS A 1 98 ? 5.993 4.204 -14.020 1.00 87.38 98 HIS A C 1
ATOM 759 O O . HIS A 1 98 ? 6.852 3.427 -13.584 1.00 87.38 98 HIS A O 1
ATOM 765 N N . PRO A 1 99 ? 4.891 4.513 -13.320 1.00 91.62 99 PRO A N 1
ATOM 766 C CA . PRO A 1 99 ? 4.587 3.860 -12.073 1.00 91.62 99 PRO A CA 1
ATOM 767 C C . PRO A 1 99 ? 4.032 2.469 -12.357 1.00 91.62 99 PRO A C 1
ATOM 769 O O . PRO A 1 99 ? 3.327 2.230 -13.340 1.00 91.62 99 PRO A O 1
ATOM 772 N N . ASN A 1 100 ? 4.292 1.556 -11.441 1.00 92.31 100 ASN A N 1
ATOM 773 C CA . ASN A 1 100 ? 3.689 0.245 -11.439 1.00 92.31 100 ASN A CA 1
ATOM 774 C C . ASN A 1 100 ? 3.281 -0.124 -10.013 1.00 92.31 100 ASN A C 1
ATOM 776 O O . ASN A 1 100 ? 3.954 0.225 -9.041 1.00 92.31 100 ASN A O 1
ATOM 780 N N . PHE A 1 101 ? 2.169 -0.835 -9.891 1.00 94.06 101 PHE A N 1
ATOM 781 C CA . PHE A 1 101 ? 1.740 -1.440 -8.644 1.00 94.06 101 PHE A CA 1
ATOM 782 C C . PHE A 1 101 ? 1.598 -2.936 -8.877 1.00 94.06 101 PHE A C 1
ATOM 784 O O . PHE A 1 101 ? 0.869 -3.355 -9.773 1.00 94.06 101 PHE A O 1
ATOM 791 N N . THR A 1 102 ? 2.258 -3.738 -8.053 1.00 93.38 102 THR A N 1
ATOM 792 C CA . THR A 1 102 ? 2.219 -5.201 -8.148 1.00 93.38 102 THR A CA 1
ATOM 793 C C . THR A 1 102 ? 1.723 -5.762 -6.827 1.00 93.38 102 THR A C 1
ATOM 795 O O . THR A 1 102 ? 2.312 -5.472 -5.782 1.00 93.38 102 THR A O 1
ATOM 798 N N . LEU A 1 103 ? 0.645 -6.547 -6.854 1.00 94.69 103 LEU A N 1
ATOM 799 C CA . LEU A 1 103 ? 0.185 -7.284 -5.679 1.00 94.69 103 LEU A CA 1
ATOM 800 C C . LEU A 1 103 ? 1.228 -8.320 -5.242 1.00 94.69 103 LEU A C 1
ATOM 802 O O . LEU A 1 103 ? 2.029 -8.788 -6.044 1.00 94.69 103 LEU A O 1
ATOM 806 N N . ILE A 1 104 ? 1.221 -8.672 -3.958 1.00 95.06 104 ILE A N 1
ATOM 807 C CA . ILE A 1 104 ? 2.005 -9.817 -3.476 1.00 95.06 104 ILE A CA 1
ATOM 808 C C . ILE A 1 104 ? 1.327 -11.150 -3.828 1.00 95.06 104 ILE A C 1
ATOM 810 O O . ILE A 1 104 ? 0.104 -11.213 -3.945 1.00 95.06 104 ILE A O 1
ATOM 814 N N . ASP A 1 105 ? 2.125 -12.216 -3.886 1.00 91.75 105 ASP A N 1
ATOM 815 C CA . ASP A 1 105 ? 1.743 -13.566 -4.342 1.00 91.75 105 ASP A CA 1
ATOM 816 C C . ASP A 1 105 ? 0.543 -14.178 -3.591 1.00 91.75 105 ASP A C 1
ATOM 818 O O . ASP A 1 105 ? -0.185 -15.019 -4.108 1.00 91.75 105 ASP A O 1
ATOM 822 N N . GLN A 1 106 ? 0.240 -13.710 -2.372 1.00 92.38 106 GLN A N 1
ATOM 823 C CA . GLN A 1 106 ? -0.964 -14.152 -1.649 1.00 92.38 106 GLN A CA 1
ATOM 824 C C . GLN A 1 106 ? -2.274 -13.841 -2.407 1.00 92.38 106 GLN A C 1
ATOM 826 O O . GLN A 1 106 ? -3.329 -14.372 -2.061 1.00 92.38 106 GLN A O 1
ATOM 831 N N . PHE A 1 107 ? -2.219 -12.964 -3.414 1.00 92.31 107 PHE A N 1
ATOM 832 C CA . PHE A 1 107 ? -3.334 -12.602 -4.281 1.00 92.31 107 PHE A CA 1
ATOM 833 C C . PHE A 1 107 ? -3.235 -13.221 -5.685 1.00 92.31 107 PHE A C 1
ATOM 835 O O . PHE A 1 107 ? -3.909 -12.736 -6.586 1.00 92.31 107 PHE A O 1
ATOM 842 N N . ASP A 1 108 ? -2.462 -14.293 -5.893 1.00 87.94 108 ASP A N 1
ATOM 843 C CA . ASP A 1 108 ? -2.293 -14.934 -7.213 1.00 87.94 108 ASP A CA 1
ATOM 844 C C . ASP A 1 108 ? -3.616 -15.366 -7.873 1.00 87.94 108 ASP A C 1
ATOM 846 O O . ASP A 1 108 ? -3.743 -15.372 -9.098 1.00 87.94 108 ASP A O 1
ATOM 850 N N . ALA A 1 109 ? -4.637 -15.684 -7.070 1.00 88.44 109 ALA A N 1
ATOM 851 C CA . ALA A 1 109 ? -5.980 -16.014 -7.555 1.00 88.44 109 ALA A CA 1
ATOM 852 C C . ALA A 1 109 ? -6.763 -14.796 -8.093 1.00 88.44 109 ALA A C 1
ATOM 854 O O . ALA A 1 109 ? -7.798 -14.953 -8.747 1.00 88.44 109 ALA A O 1
ATOM 855 N N . VAL A 1 110 ? -6.302 -13.578 -7.808 1.00 89.88 110 VAL A N 1
ATOM 856 C CA . VAL A 1 110 ? -6.951 -12.324 -8.185 1.00 89.88 110 VAL A CA 1
ATOM 857 C C . VAL A 1 110 ? -6.310 -11.824 -9.468 1.00 89.88 110 VAL A C 1
ATOM 859 O O . VAL A 1 110 ? -5.136 -11.465 -9.513 1.00 89.88 110 VAL A O 1
ATOM 862 N N . ALA A 1 111 ? -7.103 -11.747 -10.532 1.00 89.81 111 ALA A N 1
ATOM 863 C CA . ALA A 1 111 ? -6.622 -11.186 -11.780 1.00 89.81 111 ALA A CA 1
ATOM 864 C C . ALA A 1 111 ? -6.293 -9.696 -11.588 1.00 89.81 111 ALA A C 1
ATOM 866 O O . ALA A 1 111 ? -7.175 -8.876 -11.345 1.00 89.81 111 ALA A O 1
ATOM 867 N N . GLN A 1 112 ? -5.022 -9.330 -11.710 1.00 90.25 112 GLN A N 1
ATOM 868 C CA . GLN A 1 112 ? -4.599 -7.935 -11.684 1.00 90.25 112 GLN A CA 1
ATOM 869 C C . GLN A 1 112 ? -4.481 -7.404 -13.115 1.00 90.25 112 GLN A C 1
ATOM 871 O O . GLN A 1 112 ? -3.895 -8.059 -13.982 1.00 90.25 112 GLN A O 1
ATOM 876 N N . GLU A 1 113 ? -5.023 -6.215 -13.375 1.00 85.19 113 GLU A N 1
ATOM 877 C CA . GLU A 1 113 ? -4.698 -5.483 -14.594 1.00 85.19 113 GLU A CA 1
ATOM 878 C C . GLU A 1 113 ? -3.222 -5.101 -14.534 1.00 85.19 113 GLU A C 1
ATOM 880 O O . GLU A 1 113 ? -2.797 -4.275 -13.724 1.00 85.19 113 GLU A O 1
ATOM 885 N N . ARG A 1 114 ? -2.420 -5.774 -15.358 1.00 75.94 114 ARG A N 1
ATOM 886 C CA . ARG A 1 114 ? -1.011 -5.442 -15.499 1.00 75.94 114 ARG A CA 1
ATOM 887 C C . ARG A 1 114 ? -0.924 -4.164 -16.313 1.00 75.94 114 ARG A C 1
ATOM 889 O O . ARG A 1 114 ? -1.569 -4.059 -17.357 1.00 75.94 114 ARG A O 1
ATOM 896 N N . GLY A 1 115 ? -0.128 -3.213 -15.830 1.00 68.44 115 GLY A N 1
ATOM 897 C CA . GLY A 1 115 ? 0.188 -2.024 -16.604 1.00 68.44 115 GLY A CA 1
ATOM 898 C C . GLY A 1 115 ? 0.667 -2.429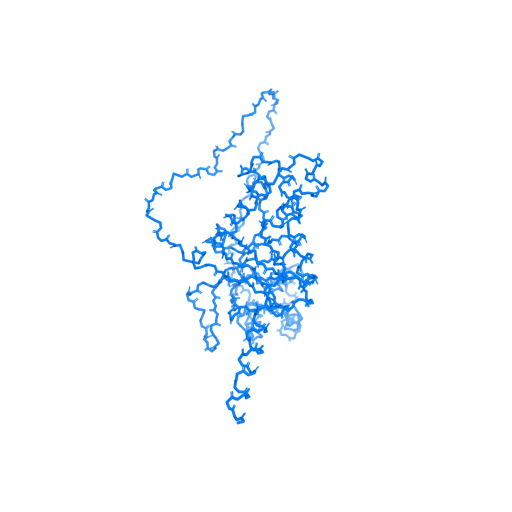 -17.996 1.00 68.44 115 GLY A C 1
ATOM 899 O O . GLY A 1 115 ? 1.352 -3.440 -18.160 1.00 68.44 115 GLY A O 1
ATOM 900 N N . LYS A 1 116 ? 0.309 -1.632 -19.008 1.00 70.12 116 LYS A N 1
ATOM 901 C CA . LYS A 1 116 ? 0.805 -1.813 -20.383 1.00 70.12 116 LYS A CA 1
ATOM 902 C C . LYS A 1 116 ? 2.339 -1.874 -20.431 1.00 70.12 116 LYS A C 1
ATOM 904 O O . LYS A 1 116 ? 2.907 -2.450 -21.353 1.00 70.12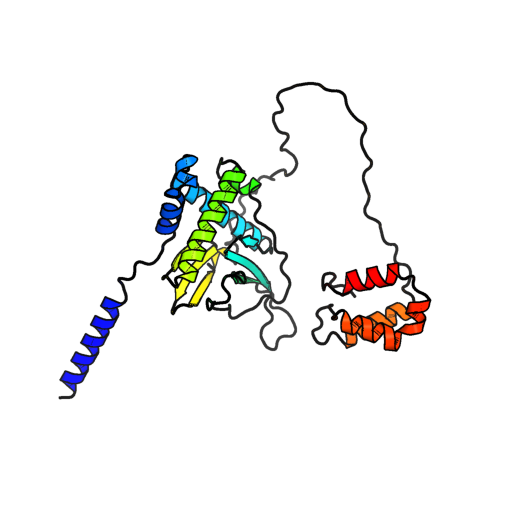 116 LYS A O 1
ATOM 909 N N . TRP A 1 117 ? 2.984 -1.288 -19.428 1.00 71.31 117 TRP A N 1
ATOM 910 C CA . TRP A 1 117 ? 4.417 -1.133 -19.339 1.00 71.31 117 TRP A CA 1
ATOM 911 C C . TRP A 1 117 ? 4.966 -1.804 -18.084 1.00 71.31 117 TRP A C 1
ATOM 913 O O . TRP A 1 117 ? 4.406 -1.657 -16.997 1.00 71.31 117 TRP A O 1
ATOM 923 N N . PHE A 1 118 ? 6.086 -2.505 -18.242 1.00 69.38 118 PHE A N 1
ATOM 924 C CA . PHE A 1 118 ? 6.844 -3.071 -17.135 1.00 69.38 118 PHE A CA 1
ATOM 925 C C . PHE A 1 118 ? 8.147 -2.285 -16.988 1.00 69.38 118 PHE A C 1
ATOM 927 O O . PHE A 1 118 ? 8.819 -2.055 -17.996 1.00 69.38 118 PHE A O 1
ATOM 934 N N . PRO A 1 119 ? 8.513 -1.862 -15.767 1.00 72.50 119 PRO A N 1
ATOM 935 C CA . PRO A 1 119 ? 9.790 -1.212 -15.546 1.00 72.50 119 PRO A CA 1
ATOM 936 C C . PRO A 1 119 ? 10.915 -2.205 -15.850 1.00 72.50 119 PRO A C 1
ATOM 938 O O . PRO A 1 119 ? 10.977 -3.299 -15.290 1.00 72.50 119 PRO A O 1
ATOM 941 N N . THR A 1 120 ? 11.785 -1.814 -16.773 1.00 68.12 120 THR A N 1
ATOM 942 C CA . THR A 1 120 ? 12.901 -2.630 -17.278 1.00 68.12 120 THR A CA 1
ATOM 943 C C . THR A 1 120 ? 14.038 -2.699 -16.267 1.00 68.12 120 THR A C 1
ATOM 945 O O . THR A 1 120 ? 14.726 -3.710 -16.144 1.00 68.12 120 THR A O 1
ATOM 948 N N . CYS A 1 121 ? 14.223 -1.611 -15.519 1.00 64.50 121 CYS A N 1
ATOM 949 C CA . CYS A 1 121 ? 15.269 -1.483 -14.519 1.00 64.50 121 CYS A CA 1
ATOM 950 C C . CYS A 1 121 ? 14.747 -1.897 -13.141 1.00 64.50 121 CYS A C 1
ATOM 952 O O . CYS A 1 121 ? 13.629 -1.555 -12.750 1.00 64.50 121 CYS A O 1
ATOM 954 N N . LYS A 1 122 ? 15.584 -2.601 -12.369 1.00 68.25 122 LYS A N 1
ATOM 955 C CA . LYS A 1 122 ? 15.299 -2.935 -10.968 1.00 68.25 122 LYS A CA 1
ATOM 956 C C . LYS A 1 122 ? 15.331 -1.659 -10.122 1.00 68.25 122 LYS A C 1
ATOM 958 O O . LYS A 1 122 ? 16.372 -1.287 -9.586 1.00 68.25 122 LYS A O 1
ATOM 963 N N . THR A 1 123 ? 14.191 -0.996 -9.982 1.00 83.44 123 THR A N 1
ATOM 964 C CA . THR A 1 123 ? 14.028 0.103 -9.028 1.00 83.44 123 THR A CA 1
ATOM 965 C C . THR A 1 123 ? 14.296 -0.412 -7.619 1.00 83.44 123 THR A C 1
ATOM 967 O O . THR A 1 123 ? 13.728 -1.428 -7.210 1.00 83.44 123 THR A O 1
ATOM 970 N N . SER A 1 124 ? 15.152 0.276 -6.859 1.00 91.75 124 SER A N 1
ATOM 971 C CA . SER A 1 124 ? 15.398 -0.098 -5.463 1.00 91.75 124 SER A CA 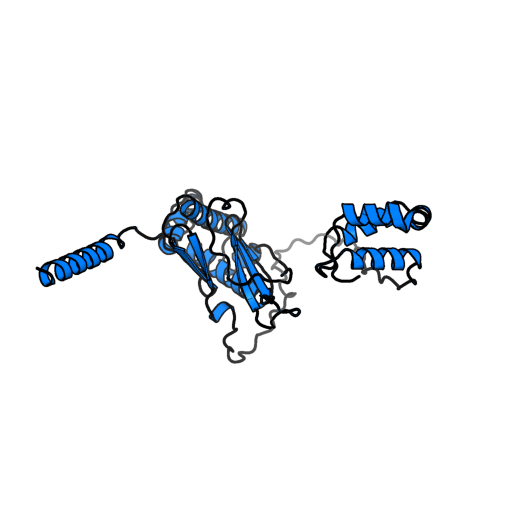1
ATOM 972 C C . SER A 1 124 ? 14.087 -0.035 -4.673 1.00 91.75 124 SER A C 1
ATOM 974 O O . SER A 1 124 ? 13.381 0.972 -4.710 1.00 91.75 124 SER A O 1
ATOM 976 N N . VAL A 1 125 ? 13.728 -1.127 -3.997 1.00 94.81 125 VAL A N 1
ATOM 977 C CA . VAL A 1 125 ? 12.495 -1.208 -3.204 1.00 94.81 125 VAL A CA 1
ATOM 978 C C . VAL A 1 125 ? 12.844 -1.082 -1.730 1.00 94.81 125 VAL A C 1
ATOM 980 O O . VAL A 1 125 ? 13.560 -1.920 -1.182 1.00 94.81 125 VAL A O 1
ATOM 983 N N . ILE A 1 126 ? 12.306 -0.056 -1.078 1.00 96.94 126 ILE A N 1
ATOM 984 C CA . ILE A 1 126 ? 12.456 0.169 0.358 1.00 96.94 126 ILE A CA 1
ATOM 985 C C . ILE A 1 126 ? 11.249 -0.370 1.133 1.00 96.94 126 ILE A C 1
ATOM 987 O O . ILE A 1 126 ? 10.135 -0.484 0.615 1.00 96.94 126 ILE A O 1
ATOM 991 N N . GLN A 1 127 ? 11.472 -0.704 2.403 1.00 97.06 127 GLN A N 1
ATOM 992 C CA . GLN A 1 127 ? 10.397 -1.019 3.345 1.00 97.06 127 GLN A CA 1
ATOM 993 C C . GLN A 1 127 ? 9.803 0.266 3.932 1.00 97.06 127 GLN A C 1
ATOM 995 O O . GLN A 1 127 ? 10.464 1.307 3.981 1.00 97.06 127 GLN A O 1
ATOM 1000 N N . LEU A 1 128 ? 8.570 0.181 4.435 1.00 97.06 128 LEU A N 1
ATOM 1001 C CA . LEU A 1 128 ? 7.965 1.275 5.193 1.00 97.06 128 LEU A CA 1
ATOM 1002 C C . LEU A 1 128 ? 8.794 1.616 6.436 1.00 97.06 128 LEU A C 1
ATOM 1004 O O . LEU A 1 128 ? 9.111 0.751 7.256 1.00 97.06 128 LEU A O 1
ATOM 1008 N N . ASN A 1 129 ? 9.080 2.906 6.613 1.00 97.12 129 ASN A N 1
ATOM 1009 C CA . ASN A 1 129 ? 9.705 3.413 7.825 1.00 97.12 129 ASN A CA 1
ATOM 1010 C C . ASN A 1 129 ? 8.625 3.845 8.833 1.00 97.12 129 ASN A C 1
ATOM 1012 O O . ASN A 1 129 ? 8.187 4.995 8.845 1.00 97.12 129 ASN A O 1
ATOM 1016 N N . TYR A 1 130 ? 8.212 2.920 9.704 1.00 98.00 130 TYR A N 1
ATOM 1017 C CA . TYR A 1 130 ? 7.198 3.194 10.731 1.00 98.00 130 TYR A CA 1
ATOM 1018 C C . TYR A 1 130 ? 7.624 4.244 11.759 1.00 98.00 130 TYR A C 1
ATOM 1020 O O . TYR A 1 130 ? 6.757 4.867 12.362 1.00 98.00 130 TYR A O 1
ATOM 1028 N N . GLN A 1 131 ? 8.929 4.469 11.949 1.00 98.00 131 GLN A N 1
ATOM 1029 C CA . GLN A 1 131 ? 9.409 5.550 12.809 1.00 98.00 131 GLN A CA 1
ATOM 1030 C C . GLN A 1 131 ? 9.044 6.912 12.204 1.00 98.00 131 GLN A C 1
ATOM 1032 O O . GLN A 1 131 ? 8.514 7.774 12.896 1.00 98.00 131 GLN A O 1
ATOM 1037 N N . ARG A 1 132 ? 9.239 7.086 10.890 1.00 96.50 132 ARG A N 1
ATOM 1038 C CA . ARG A 1 132 ? 8.850 8.316 10.182 1.00 96.50 132 ARG A CA 1
ATOM 1039 C C . ARG A 1 132 ? 7.335 8.536 10.200 1.00 96.50 132 ARG A C 1
ATOM 1041 O O . ARG A 1 132 ? 6.888 9.654 10.425 1.00 96.50 132 ARG A O 1
ATOM 1048 N N . LEU A 1 133 ? 6.552 7.471 10.010 1.00 97.25 133 LEU A N 1
ATOM 1049 C CA . LEU A 1 133 ? 5.086 7.541 10.093 1.00 97.25 133 LEU A CA 1
ATOM 1050 C C . LEU A 1 133 ? 4.600 7.877 11.516 1.00 97.25 133 LEU A C 1
ATOM 1052 O O . LEU A 1 133 ? 3.647 8.632 11.682 1.00 97.25 133 LEU A O 1
ATOM 1056 N N . SER A 1 134 ? 5.272 7.348 12.541 1.00 98.06 134 SER A N 1
ATOM 1057 C CA . SER A 1 134 ? 5.015 7.645 13.957 1.00 98.06 134 SER A CA 1
ATOM 1058 C C . SER A 1 134 ? 5.200 9.126 14.276 1.00 98.06 134 SER A C 1
ATOM 1060 O O . SER A 1 134 ? 4.307 9.729 14.864 1.00 98.06 134 SER A O 1
ATOM 1062 N N . TYR A 1 135 ? 6.279 9.753 13.799 1.00 97.56 135 TYR A N 1
ATOM 1063 C CA . TYR A 1 135 ? 6.472 11.196 13.981 1.00 97.56 135 TYR A CA 1
ATOM 1064 C C . TYR A 1 135 ? 5.371 12.034 13.323 1.00 97.56 135 TYR A C 1
ATOM 1066 O O . TYR A 1 135 ? 4.873 12.966 13.943 1.00 97.56 135 TYR A O 1
ATOM 1074 N N . GLY A 1 136 ? 4.944 11.681 12.105 1.00 95.00 136 GLY A N 1
ATOM 1075 C CA . GLY A 1 136 ? 3.886 12.412 11.393 1.00 95.00 136 GLY A CA 1
ATOM 1076 C C . GLY A 1 136 ? 2.475 12.231 11.966 1.00 95.00 136 GLY A C 1
ATOM 1077 O O . GLY A 1 136 ? 1.564 12.962 11.585 1.00 95.00 136 GLY A O 1
ATOM 1078 N N . THR A 1 137 ? 2.281 11.256 12.857 1.00 97.19 137 THR A N 1
ATOM 1079 C CA . THR A 1 137 ? 0.980 10.935 13.471 1.00 97.19 137 THR A CA 1
ATOM 1080 C C . THR A 1 137 ? 0.931 11.253 14.965 1.00 97.19 137 THR A C 1
ATOM 1082 O O . THR A 1 137 ? -0.149 11.274 15.538 1.00 97.19 137 THR A O 1
ATOM 1085 N N . GLY A 1 138 ? 2.079 11.450 15.623 1.00 97.38 138 GLY A N 1
ATOM 1086 C CA . GLY A 1 138 ? 2.168 11.558 17.085 1.00 97.38 138 GLY A CA 1
ATOM 1087 C C . GLY A 1 138 ? 1.886 10.244 17.830 1.00 97.38 138 GLY A C 1
ATOM 1088 O O . GLY A 1 138 ? 1.921 10.206 19.057 1.00 97.38 138 GLY A O 1
ATOM 1089 N N . MET A 1 139 ? 1.629 9.149 17.111 1.00 98.06 139 MET A N 1
ATOM 1090 C CA . MET A 1 139 ? 1.325 7.841 17.686 1.00 98.06 139 MET A CA 1
ATOM 1091 C C . MET A 1 139 ? 2.597 7.023 17.886 1.00 98.06 139 MET A C 1
ATOM 1093 O O . MET A 1 139 ? 3.553 7.142 17.123 1.00 98.06 139 MET A O 1
ATOM 1097 N N . HIS A 1 140 ? 2.600 6.102 18.851 1.00 98.19 140 HIS A N 1
ATOM 1098 C CA . HIS A 1 140 ? 3.723 5.184 19.046 1.00 98.19 140 HIS A CA 1
ATOM 1099 C C . HIS A 1 140 ? 3.964 4.289 17.811 1.00 98.19 140 HIS A C 1
ATOM 1101 O O . HIS A 1 140 ? 3.024 3.760 17.212 1.00 98.19 140 HIS A O 1
ATOM 1107 N N . ARG A 1 141 ? 5.237 4.045 17.464 1.00 98.06 141 ARG A N 1
ATOM 1108 C CA . ARG A 1 141 ? 5.660 3.267 16.280 1.00 98.06 141 ARG A CA 1
ATOM 1109 C C . ARG A 1 141 ? 4.936 1.930 16.123 1.00 98.06 141 ARG A C 1
ATOM 1111 O O . ARG A 1 141 ? 4.499 1.597 15.023 1.00 98.06 141 ARG A O 1
ATOM 1118 N N . MET A 1 142 ? 4.824 1.156 17.203 1.00 98.25 142 MET A N 1
ATOM 1119 C CA . MET A 1 142 ? 4.180 -0.164 17.151 1.00 98.25 142 MET A CA 1
ATOM 1120 C C . MET A 1 142 ? 2.681 -0.062 16.856 1.00 98.25 142 MET A C 1
ATOM 1122 O O . MET A 1 142 ? 2.142 -0.911 16.147 1.00 98.25 142 MET A O 1
ATOM 1126 N N . THR A 1 143 ? 2.032 0.998 17.341 1.00 98.31 143 THR A N 1
ATOM 1127 C CA . THR A 1 143 ? 0.618 1.278 17.085 1.00 98.31 143 THR A CA 1
ATOM 1128 C C . THR A 1 143 ? 0.405 1.604 15.613 1.00 98.31 143 THR A C 1
ATOM 1130 O O . THR A 1 143 ? -0.433 0.983 14.968 1.00 98.31 143 THR A O 1
ATOM 1133 N N . VAL A 1 144 ? 1.236 2.481 15.037 1.00 98.44 144 VAL A N 1
ATOM 1134 C CA . VAL A 1 144 ? 1.184 2.814 13.602 1.00 98.44 144 VAL A CA 1
ATOM 1135 C C . VAL A 1 144 ? 1.425 1.583 12.735 1.00 98.44 144 VAL A C 1
ATOM 1137 O O . VAL A 1 144 ? 0.668 1.322 11.803 1.00 98.44 144 VAL A O 1
ATOM 1140 N N . GLN A 1 145 ? 2.445 0.781 13.057 1.00 98.19 145 GLN A N 1
ATOM 1141 C CA . GLN A 1 145 ? 2.718 -0.460 12.333 1.00 98.19 145 GLN A CA 1
ATOM 1142 C C . GLN A 1 145 ? 1.521 -1.415 12.366 1.00 98.19 145 GLN A C 1
ATOM 1144 O O . GLN A 1 145 ? 1.221 -2.060 11.357 1.00 98.19 145 GLN A O 1
ATOM 1149 N N . ARG A 1 146 ? 0.840 -1.517 13.513 1.00 98.25 146 ARG A N 1
ATOM 1150 C CA . ARG A 1 146 ? -0.341 -2.365 13.648 1.00 98.25 146 ARG A CA 1
ATOM 1151 C C . ARG A 1 146 ? -1.525 -1.826 12.847 1.00 98.25 146 ARG A C 1
ATOM 1153 O O . ARG A 1 146 ? -2.104 -2.593 12.089 1.00 98.25 146 ARG A O 1
ATOM 1160 N N . VAL A 1 147 ? -1.814 -0.529 12.933 1.00 98.31 147 VAL A N 1
ATOM 1161 C CA . VAL A 1 147 ? -2.898 0.121 12.175 1.00 98.31 147 VAL A CA 1
ATOM 1162 C C . VAL A 1 147 ? -2.686 -0.025 10.667 1.00 98.31 147 VAL A C 1
ATOM 1164 O O . VAL A 1 147 ? -3.610 -0.411 9.957 1.00 98.31 147 VAL A O 1
ATOM 1167 N N . VAL A 1 148 ? -1.461 0.191 10.168 1.00 98.50 148 VAL A N 1
ATOM 1168 C CA . VAL A 1 148 ? -1.133 -0.033 8.748 1.00 98.50 148 VAL A CA 1
ATOM 1169 C C . VAL A 1 148 ? -1.375 -1.491 8.360 1.00 98.50 148 VAL A C 1
ATOM 1171 O O . VAL A 1 148 ? -1.980 -1.755 7.324 1.00 98.50 148 VAL A O 1
ATOM 1174 N N . ARG A 1 149 ? -0.943 -2.452 9.186 1.00 97.88 149 ARG A N 1
ATOM 1175 C CA . ARG A 1 149 ? -1.177 -3.878 8.920 1.00 97.88 149 ARG A CA 1
ATOM 1176 C C . ARG A 1 149 ? -2.668 -4.204 8.857 1.00 97.88 149 ARG A C 1
ATOM 1178 O O . ARG A 1 149 ? -3.069 -4.940 7.959 1.00 97.88 149 ARG A O 1
ATOM 1185 N N . ASP A 1 150 ? -3.463 -3.677 9.781 1.00 98.12 150 ASP A N 1
ATOM 1186 C CA . ASP A 1 150 ? -4.898 -3.948 9.854 1.00 98.12 150 ASP A CA 1
ATOM 1187 C C . ASP A 1 150 ? -5.634 -3.300 8.661 1.00 98.12 150 ASP A C 1
ATOM 1189 O O . ASP A 1 150 ? -6.457 -3.965 8.035 1.00 98.12 150 ASP A O 1
ATOM 1193 N N . LEU A 1 151 ? -5.241 -2.090 8.232 1.00 98.31 151 LEU A N 1
ATOM 1194 C CA . LEU A 1 151 ? -5.717 -1.454 6.989 1.00 98.31 151 LEU A CA 1
ATOM 1195 C C . LEU A 1 151 ? -5.423 -2.301 5.746 1.00 98.31 151 LEU A C 1
ATOM 1197 O O . LEU A 1 151 ? -6.324 -2.573 4.955 1.00 98.31 151 LEU A O 1
ATOM 1201 N N . MET A 1 152 ? -4.174 -2.743 5.569 1.00 97.94 152 MET A N 1
ATOM 1202 C CA . MET A 1 152 ? -3.797 -3.554 4.404 1.00 97.94 152 MET A CA 1
ATOM 1203 C C . MET A 1 152 ? -4.478 -4.924 4.417 1.00 97.94 152 MET A C 1
ATOM 1205 O O . MET A 1 152 ? -4.902 -5.413 3.373 1.00 97.94 152 MET A O 1
ATOM 1209 N N . SER A 1 153 ? -4.631 -5.522 5.600 1.00 96.50 153 SER A N 1
ATOM 1210 C CA . SER A 1 153 ? -5.342 -6.793 5.764 1.00 96.50 153 SER A CA 1
ATOM 1211 C C . SER A 1 153 ? -6.826 -6.646 5.430 1.00 96.50 153 SER A C 1
ATOM 1213 O O . SER A 1 153 ? -7.351 -7.477 4.699 1.00 96.50 153 SER A O 1
ATOM 1215 N N . ALA A 1 154 ? -7.484 -5.571 5.881 1.00 97.62 154 ALA A N 1
ATOM 1216 C CA . ALA A 1 154 ? -8.875 -5.286 5.534 1.00 97.62 154 ALA A CA 1
ATOM 1217 C C . ALA A 1 154 ? -9.047 -5.140 4.014 1.00 97.62 154 ALA A C 1
ATOM 1219 O O . ALA A 1 154 ? -9.897 -5.803 3.423 1.00 97.62 154 ALA A O 1
ATOM 1220 N N . ILE A 1 155 ? -8.178 -4.362 3.353 1.00 97.56 155 ILE A N 1
ATOM 1221 C CA . ILE A 1 155 ? -8.161 -4.258 1.884 1.00 97.56 155 ILE A CA 1
ATOM 1222 C C . ILE A 1 155 ? -8.008 -5.645 1.251 1.00 97.56 155 ILE A C 1
ATOM 1224 O O . ILE A 1 155 ? -8.802 -6.010 0.386 1.00 97.56 155 ILE A O 1
ATOM 1228 N N . GLY A 1 156 ? -7.036 -6.436 1.712 1.00 96.19 156 GLY A N 1
ATOM 1229 C CA . GLY A 1 156 ? -6.790 -7.786 1.213 1.00 96.19 156 GLY A CA 1
ATOM 1230 C C . GLY A 1 156 ? -8.002 -8.710 1.338 1.00 96.19 156 GLY A C 1
ATOM 1231 O O . GLY A 1 156 ? -8.324 -9.427 0.394 1.00 96.19 156 GLY A O 1
ATOM 1232 N N . VAL A 1 157 ? -8.726 -8.644 2.456 1.00 96.25 157 VAL A N 1
ATOM 1233 C CA . VAL A 1 157 ? -9.966 -9.399 2.671 1.00 96.25 157 VAL A CA 1
ATOM 1234 C C . VAL A 1 157 ? -11.023 -9.028 1.626 1.00 96.25 157 VAL A C 1
ATOM 1236 O O . VAL A 1 157 ? -11.594 -9.912 0.987 1.00 96.25 157 VAL A O 1
ATOM 1239 N N . HIS A 1 158 ? -11.260 -7.735 1.387 1.00 96.06 158 HIS A N 1
ATOM 1240 C CA . HIS A 1 158 ? -12.237 -7.299 0.380 1.00 96.06 158 HIS A CA 1
ATOM 1241 C C . HIS A 1 158 ? -11.806 -7.650 -1.055 1.00 96.06 158 HIS A C 1
ATOM 1243 O O . HIS A 1 158 ? -12.668 -7.996 -1.867 1.00 96.06 158 HIS A O 1
ATOM 1249 N N . ILE A 1 159 ? -10.499 -7.624 -1.354 1.00 95.38 159 ILE A N 1
ATOM 1250 C CA . ILE A 1 159 ? -9.937 -8.098 -2.631 1.00 95.38 159 ILE A CA 1
ATOM 1251 C C . ILE A 1 159 ? -10.249 -9.591 -2.829 1.00 95.38 159 ILE A C 1
ATOM 1253 O O . ILE A 1 159 ? -10.786 -9.968 -3.870 1.00 95.38 159 ILE A O 1
ATOM 1257 N N . LEU A 1 160 ? -9.950 -10.436 -1.836 1.00 94.19 160 LEU A N 1
ATOM 1258 C CA . LEU A 1 160 ? -10.135 -11.892 -1.921 1.00 94.19 160 LEU A CA 1
ATOM 1259 C C . LEU A 1 160 ? -11.610 -12.295 -2.034 1.00 94.19 160 LEU A C 1
ATOM 1261 O O . LEU A 1 160 ? -11.938 -13.228 -2.762 1.00 94.19 160 LEU A O 1
ATOM 1265 N N . TYR A 1 161 ? -12.513 -11.557 -1.384 1.00 94.44 161 TYR A N 1
ATOM 1266 C CA . TYR A 1 161 ? -13.958 -11.753 -1.539 1.00 94.44 161 TYR A CA 1
ATOM 1267 C C . TYR A 1 161 ? -14.524 -11.196 -2.854 1.00 94.44 161 TYR A C 1
ATOM 1269 O O . TYR A 1 161 ? -15.731 -11.278 -3.083 1.00 94.44 161 TYR A O 1
ATOM 1277 N N . GLY A 1 162 ? -13.686 -10.613 -3.719 1.00 92.50 162 GLY A N 1
ATOM 1278 C CA . GLY A 1 162 ? -14.110 -10.063 -5.004 1.00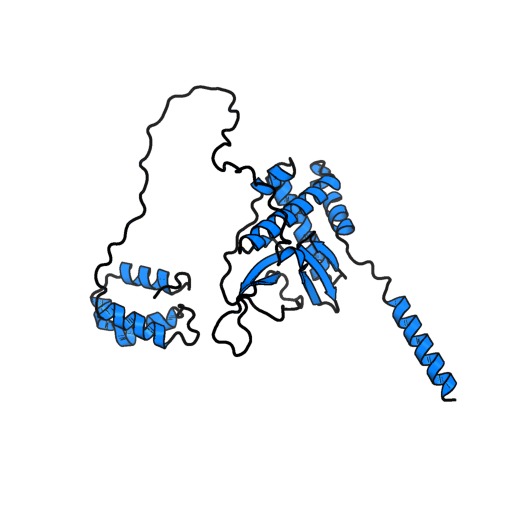 92.50 162 GLY A CA 1
ATOM 1279 C C . GLY A 1 162 ? -15.094 -8.900 -4.869 1.00 92.50 162 GLY A C 1
ATOM 1280 O O . GLY A 1 162 ? -15.908 -8.684 -5.769 1.00 92.50 162 GLY A O 1
ATOM 1281 N N . ARG A 1 163 ? -15.052 -8.167 -3.748 1.00 94.50 163 ARG A N 1
ATOM 1282 C CA . ARG A 1 163 ? -15.908 -6.996 -3.532 1.00 94.50 163 ARG A CA 1
ATOM 1283 C C . ARG A 1 163 ? -15.478 -5.857 -4.450 1.00 94.50 163 ARG A C 1
ATOM 1285 O O . ARG A 1 163 ? -14.301 -5.702 -4.781 1.00 94.50 163 ARG A O 1
ATOM 1292 N N . THR A 1 164 ? -16.440 -5.032 -4.849 1.00 94.56 164 THR A N 1
ATOM 1293 C CA . THR A 1 164 ? -16.163 -3.839 -5.648 1.00 94.56 164 THR A CA 1
ATOM 1294 C C . THR A 1 164 ? -15.453 -2.809 -4.775 1.00 94.56 164 THR A C 1
ATOM 1296 O O . THR A 1 164 ? -16.051 -2.238 -3.865 1.00 94.56 164 THR A O 1
ATOM 1299 N N . LEU A 1 165 ? -14.168 -2.580 -5.032 1.00 96.19 165 LEU A N 1
ATOM 1300 C CA . LEU A 1 165 ? -13.369 -1.580 -4.329 1.00 96.19 165 LEU A CA 1
ATOM 1301 C C . LEU A 1 165 ? -13.348 -0.266 -5.107 1.00 96.19 165 LEU A C 1
ATOM 1303 O O . LEU A 1 165 ? -13.274 -0.273 -6.338 1.00 96.19 165 LEU A O 1
ATOM 1307 N N . ARG A 1 166 ? -13.343 0.853 -4.380 1.00 96.75 166 ARG A N 1
ATOM 1308 C CA . ARG A 1 166 ? -12.944 2.168 -4.894 1.00 96.75 166 ARG A CA 1
ATOM 1309 C C . ARG A 1 166 ? -12.242 2.931 -3.774 1.00 96.75 166 ARG A C 1
ATOM 1311 O O . ARG A 1 166 ? -12.880 3.604 -2.967 1.00 96.75 166 ARG A O 1
ATOM 1318 N N . ILE A 1 167 ? -10.923 2.783 -3.711 1.00 97.44 167 ILE A N 1
ATOM 1319 C CA . ILE A 1 167 ? -10.086 3.317 -2.635 1.00 97.44 167 ILE A CA 1
ATOM 1320 C C . ILE A 1 167 ? -9.174 4.393 -3.211 1.00 97.44 167 ILE A C 1
ATOM 1322 O O . ILE A 1 167 ? -8.420 4.144 -4.153 1.00 97.44 167 ILE A O 1
ATOM 1326 N N . GLU A 1 168 ? -9.233 5.583 -2.627 1.00 96.94 168 GLU A N 1
ATOM 1327 C CA . GLU A 1 168 ? -8.384 6.713 -2.994 1.00 96.94 168 GLU A CA 1
ATOM 1328 C C . GLU A 1 168 ? -7.087 6.687 -2.180 1.00 96.94 168 GLU A C 1
ATOM 1330 O O . GLU A 1 168 ? -7.100 6.649 -0.949 1.00 96.94 168 GLU A O 1
ATOM 1335 N N . TRP A 1 169 ? -5.953 6.718 -2.876 1.00 97.25 169 TRP A N 1
ATOM 1336 C CA . TRP A 1 169 ? -4.606 6.681 -2.300 1.00 97.25 169 TRP A CA 1
ATOM 1337 C C . TRP A 1 169 ? -3.997 8.088 -2.245 1.00 97.25 169 TRP A C 1
ATOM 1339 O O . TRP A 1 169 ? -2.860 8.318 -2.663 1.00 97.25 169 TRP A O 1
ATOM 1349 N N . GLY A 1 170 ? -4.783 9.063 -1.781 1.00 94.38 170 GLY A N 1
ATOM 1350 C CA . GLY A 1 170 ? -4.401 10.476 -1.791 1.00 94.38 170 GLY A CA 1
ATOM 1351 C C . GLY A 1 170 ? -3.977 10.930 -3.192 1.00 94.38 170 GLY A C 1
ATOM 1352 O O . GLY A 1 170 ? -4.677 10.679 -4.168 1.00 94.38 170 GLY A O 1
ATOM 1353 N N . LYS A 1 171 ? -2.792 11.542 -3.306 1.00 94.25 171 LYS A N 1
ATOM 1354 C CA . LYS A 1 171 ? -2.231 11.988 -4.596 1.00 94.25 171 LYS A CA 1
ATOM 1355 C C . LYS A 1 171 ? -1.521 10.883 -5.400 1.00 94.25 171 LYS A C 1
ATOM 1357 O O . LYS A 1 171 ? -0.947 11.191 -6.438 1.00 94.25 171 LYS A O 1
ATOM 1362 N N . ILE A 1 172 ? -1.517 9.625 -4.937 1.00 96.00 172 ILE A N 1
ATOM 1363 C CA . ILE A 1 172 ? -0.882 8.499 -5.653 1.00 96.00 172 ILE A CA 1
ATOM 1364 C C . ILE A 1 172 ? -1.777 8.021 -6.795 1.00 96.00 172 ILE A C 1
ATOM 1366 O O . ILE A 1 172 ? -1.290 7.752 -7.891 1.00 96.00 172 ILE A O 1
ATOM 1370 N N . GLY A 1 173 ? -3.080 7.880 -6.538 1.00 96.19 173 GLY A N 1
ATOM 1371 C CA . GLY A 1 173 ? -4.013 7.289 -7.492 1.00 96.19 173 GLY A CA 1
ATOM 1372 C C . GLY A 1 173 ? -5.252 6.670 -6.854 1.00 96.19 173 GLY A C 1
ATOM 1373 O O . GLY A 1 173 ? -5.599 6.936 -5.702 1.00 96.19 173 GLY A O 1
ATOM 1374 N N . THR A 1 174 ? -5.928 5.817 -7.615 1.00 96.81 174 THR A N 1
ATOM 1375 C CA . THR A 1 174 ? -7.149 5.124 -7.201 1.00 96.81 174 THR A CA 1
ATOM 1376 C C . THR A 1 174 ? -7.033 3.634 -7.487 1.00 96.81 174 THR A C 1
ATOM 1378 O O . THR A 1 174 ? -6.736 3.221 -8.608 1.00 96.81 174 THR A O 1
ATOM 1381 N N . MET A 1 175 ? -7.329 2.825 -6.475 1.00 96.94 175 MET A N 1
ATOM 1382 C CA . MET A 1 175 ? -7.454 1.379 -6.598 1.00 96.94 175 MET A CA 1
ATOM 1383 C C . MET A 1 175 ? -8.925 1.023 -6.778 1.00 96.94 175 MET A C 1
ATOM 1385 O O . MET A 1 175 ? -9.765 1.426 -5.967 1.00 96.94 175 MET A O 1
ATOM 1389 N N . ARG A 1 176 ? -9.243 0.271 -7.829 1.00 96.25 176 ARG A N 1
ATOM 1390 C CA . ARG A 1 176 ? -10.612 -0.150 -8.123 1.00 96.25 176 ARG A CA 1
ATOM 1391 C C . ARG A 1 176 ? -10.683 -1.598 -8.571 1.00 96.25 176 ARG A C 1
ATOM 1393 O O . ARG A 1 176 ? -9.755 -2.107 -9.192 1.00 96.25 176 ARG A O 1
ATOM 1400 N N . THR A 1 177 ? -11.812 -2.240 -8.304 1.00 94.38 177 THR A N 1
ATOM 1401 C CA . THR A 1 177 ? -12.095 -3.577 -8.838 1.00 94.38 177 THR A CA 1
ATOM 1402 C C . THR A 1 177 ? -13.087 -3.455 -9.987 1.00 94.38 177 THR A C 1
ATOM 1404 O O . THR A 1 177 ? -14.213 -3.004 -9.789 1.00 94.38 177 THR A O 1
ATOM 1407 N N . ARG A 1 178 ? -12.686 -3.862 -11.195 1.00 88.69 178 ARG A N 1
ATOM 1408 C CA . ARG A 1 178 ? -13.518 -3.857 -12.405 1.00 88.69 178 ARG A CA 1
ATOM 1409 C C . ARG A 1 178 ? -13.555 -5.258 -12.999 1.00 88.69 178 ARG A C 1
ATOM 1411 O O . ARG A 1 178 ? -12.516 -5.831 -13.291 1.00 88.69 178 ARG A O 1
ATOM 1418 N N . ASN A 1 179 ? -14.744 -5.828 -13.195 1.00 86.62 179 ASN A N 1
ATOM 1419 C CA . ASN A 1 179 ? -14.909 -7.181 -13.752 1.00 86.62 179 ASN A CA 1
ATOM 1420 C C . ASN A 1 179 ? -14.096 -8.256 -12.998 1.00 86.62 179 ASN A C 1
ATOM 1422 O O . ASN A 1 179 ? -13.437 -9.086 -13.620 1.00 86.62 179 ASN A O 1
ATOM 1426 N N . LYS A 1 180 ? -14.108 -8.212 -11.655 1.00 86.94 180 LYS A N 1
ATOM 1427 C CA . LYS A 1 180 ? -13.285 -9.064 -10.769 1.00 86.94 180 LYS A CA 1
ATOM 1428 C C . LYS A 1 180 ? -11.767 -8.912 -10.956 1.00 86.94 180 LYS A C 1
ATOM 1430 O O . LYS A 1 180 ? -11.011 -9.718 -10.424 1.00 86.94 180 LYS A O 1
ATOM 1435 N N . ARG A 1 181 ? -11.320 -7.895 -11.699 1.00 92.31 181 ARG A N 1
ATOM 1436 C CA . ARG A 1 181 ? -9.910 -7.545 -11.843 1.00 92.31 181 ARG A CA 1
ATOM 1437 C C . ARG A 1 181 ? -9.564 -6.348 -10.980 1.00 92.31 181 ARG A C 1
ATOM 1439 O O . ARG A 1 181 ? -10.328 -5.384 -10.951 1.00 92.31 181 ARG A O 1
ATOM 1446 N N . LEU A 1 182 ? -8.425 -6.402 -10.298 1.00 95.31 182 LEU A N 1
ATOM 1447 C CA . LEU A 1 182 ? -7.900 -5.248 -9.578 1.00 95.31 182 LEU A CA 1
ATOM 1448 C C . LEU A 1 182 ? -7.126 -4.353 -10.547 1.00 95.31 182 LEU A C 1
ATOM 1450 O O . LEU A 1 182 ? -6.183 -4.806 -11.192 1.00 95.31 182 LEU A O 1
ATOM 1454 N N . GLU A 1 183 ? -7.505 -3.085 -10.615 1.00 94.94 183 GLU A N 1
ATOM 1455 C CA . GLU A 1 183 ? -6.835 -2.049 -11.392 1.00 94.94 183 GLU A CA 1
ATOM 1456 C C . GLU A 1 183 ? -6.347 -0.957 -10.436 1.00 94.94 183 GLU A C 1
ATOM 1458 O O . GLU A 1 183 ? -7.091 -0.486 -9.568 1.00 94.94 183 GLU A O 1
ATOM 1463 N N . PHE A 1 184 ? -5.095 -0.535 -10.605 1.00 95.56 184 PHE A N 1
ATOM 1464 C CA . PHE A 1 184 ? -4.563 0.638 -9.923 1.00 95.56 184 PHE A CA 1
ATOM 1465 C C . PHE A 1 184 ? -4.285 1.728 -10.953 1.00 95.56 184 PHE A C 1
ATOM 1467 O O . PHE A 1 184 ? -3.382 1.599 -11.778 1.00 95.56 184 PHE A O 1
ATOM 1474 N N . LYS A 1 185 ? -5.058 2.813 -10.897 1.00 94.50 185 LYS A N 1
ATOM 1475 C CA . LYS A 1 185 ? -4.863 3.978 -11.757 1.00 94.50 185 LYS A CA 1
ATOM 1476 C C . LYS A 1 185 ? -4.052 5.023 -11.004 1.00 94.50 185 LYS A C 1
ATOM 1478 O O . LYS A 1 185 ? -4.555 5.618 -10.055 1.00 94.50 185 LYS A O 1
ATOM 1483 N N . PHE A 1 186 ? -2.818 5.255 -11.431 1.00 94.31 186 PHE A N 1
ATOM 1484 C CA . PHE A 1 186 ? -1.981 6.313 -10.871 1.00 94.31 186 PHE A CA 1
ATOM 1485 C C . PHE A 1 186 ? -2.492 7.700 -11.274 1.00 94.31 186 PHE A C 1
ATOM 1487 O O . PHE A 1 186 ? -3.012 7.885 -12.376 1.00 94.31 186 PHE A O 1
ATOM 1494 N N . ALA A 1 187 ? -2.366 8.663 -10.365 1.00 93.31 187 ALA A N 1
ATOM 1495 C CA . ALA A 1 187 ? -2.643 10.066 -10.636 1.00 93.31 187 ALA A CA 1
ATOM 1496 C C . ALA A 1 187 ? -1.440 10.711 -11.337 1.00 93.31 187 ALA A C 1
ATOM 1498 O O . ALA A 1 187 ? -0.292 10.438 -10.983 1.00 93.31 187 ALA A O 1
ATOM 1499 N N . GLU A 1 188 ? -1.700 11.609 -12.286 1.00 87.19 188 GLU A N 1
ATOM 1500 C CA . GLU A 1 188 ? -0.654 12.337 -13.023 1.00 87.19 188 GLU A CA 1
ATOM 1501 C C . GLU A 1 188 ? 0.236 13.161 -12.081 1.00 87.19 188 GLU A C 1
ATOM 1503 O O . GLU A 1 188 ? 1.456 13.164 -12.225 1.00 87.19 188 GLU A O 1
ATOM 1508 N N . SER A 1 189 ? -0.351 13.726 -11.019 1.00 86.19 189 SER A N 1
ATOM 1509 C CA . SER A 1 189 ? 0.361 14.458 -9.961 1.00 86.19 189 SER A CA 1
ATOM 1510 C C . SER A 1 189 ? 1.396 13.626 -9.192 1.00 86.19 189 SER A C 1
ATOM 1512 O O . SER A 1 189 ? 2.240 14.176 -8.483 1.00 86.19 189 SER A O 1
ATOM 1514 N N . CYS A 1 190 ? 1.296 12.292 -9.240 1.00 83.75 190 CYS A N 1
ATOM 1515 C CA . CYS A 1 190 ? 2.283 11.408 -8.624 1.00 83.75 190 CYS A CA 1
ATOM 1516 C C . CYS A 1 190 ? 3.547 11.276 -9.485 1.00 83.75 190 CYS A C 1
ATOM 1518 O O . CYS A 1 190 ? 4.610 10.968 -8.948 1.00 83.75 190 CYS A O 1
ATOM 1520 N N . LEU A 1 191 ? 3.413 11.463 -10.800 1.00 75.38 191 LEU A N 1
ATOM 1521 C CA . LEU A 1 191 ? 4.446 11.179 -11.796 1.00 75.38 191 LEU A CA 1
ATOM 1522 C C . LEU A 1 191 ? 5.227 12.401 -12.201 1.00 75.38 191 LEU A C 1
ATOM 1524 O O . LEU A 1 191 ? 6.450 12.354 -12.279 1.00 75.38 191 LEU A O 1
ATOM 1528 N N . PHE A 1 192 ? 4.511 13.491 -12.405 1.00 74.62 192 PHE A N 1
ATOM 1529 C CA . PHE A 1 192 ? 5.111 14.752 -12.756 1.00 74.62 192 PHE A CA 1
ATOM 1530 C C . PHE A 1 192 ? 5.088 15.584 -11.483 1.00 74.62 192 PHE A C 1
ATOM 1532 O O . PHE A 1 192 ? 4.000 15.832 -10.946 1.00 74.62 192 PHE A O 1
ATOM 1539 N N . PRO A 1 193 ? 6.252 15.947 -10.912 1.00 63.69 193 PRO A N 1
ATOM 1540 C CA . PRO A 1 193 ? 6.264 17.027 -9.953 1.00 63.69 193 PRO A CA 1
ATOM 1541 C C . PRO A 1 193 ? 5.676 18.222 -10.695 1.00 63.69 193 PRO A C 1
ATOM 1543 O O . PRO A 1 193 ? 6.307 18.772 -11.588 1.00 63.69 193 PRO A O 1
ATOM 1546 N N . GLU A 1 194 ? 4.427 18.558 -10.374 1.00 59.50 194 GLU A N 1
ATOM 1547 C CA . GLU A 1 194 ? 3.898 19.893 -10.612 1.00 59.50 194 GLU A CA 1
ATOM 1548 C C . GLU A 1 194 ? 5.006 20.826 -10.134 1.00 59.50 194 GLU A C 1
ATOM 1550 O O . GLU A 1 194 ? 5.456 20.659 -8.993 1.00 59.50 194 GLU A O 1
ATOM 1555 N N . GLU A 1 195 ? 5.557 21.637 -11.044 1.00 52.12 195 GLU A N 1
ATOM 1556 C CA . GLU A 1 195 ? 6.635 22.579 -10.761 1.00 52.12 195 GLU A CA 1
ATOM 1557 C C . GLU A 1 195 ? 6.134 23.496 -9.651 1.00 52.12 195 GLU A C 1
ATOM 1559 O O . GLU A 1 195 ? 5.501 24.523 -9.885 1.00 52.12 195 GLU A O 1
ATOM 1564 N N . ALA A 1 196 ? 6.320 23.061 -8.408 1.00 52.25 196 ALA A N 1
ATOM 1565 C CA . ALA A 1 196 ? 6.012 23.873 -7.265 1.00 52.25 196 ALA A CA 1
ATOM 1566 C C . ALA A 1 196 ? 6.933 25.086 -7.403 1.00 52.25 196 ALA A C 1
ATOM 1568 O O . ALA A 1 196 ? 8.136 24.895 -7.632 1.00 52.25 196 ALA A O 1
ATOM 1569 N N . PRO A 1 197 ? 6.405 26.319 -7.311 1.00 45.47 197 PRO A N 1
ATOM 1570 C CA . PRO A 1 197 ? 7.267 27.484 -7.241 1.00 45.47 197 PRO A CA 1
ATOM 1571 C C . PRO A 1 197 ? 8.271 27.219 -6.122 1.00 45.47 197 PRO A C 1
ATOM 1573 O O . PRO A 1 197 ? 7.884 26.702 -5.075 1.00 45.47 197 PRO A O 1
ATOM 1576 N N . LEU A 1 198 ? 9.551 27.478 -6.402 1.00 47.50 198 LEU A N 1
ATOM 1577 C CA . LEU A 1 198 ? 10.692 27.298 -5.504 1.00 47.50 198 LEU A CA 1
ATOM 1578 C C . LEU A 1 198 ? 10.469 28.048 -4.179 1.00 47.50 198 LEU A C 1
ATOM 1580 O O . LEU A 1 198 ? 11.039 29.109 -3.943 1.00 47.50 198 LEU A O 1
ATOM 1584 N N . GLU A 1 199 ? 9.634 27.518 -3.297 1.00 45.03 199 GLU A N 1
ATOM 1585 C CA . GLU A 1 199 ? 9.628 27.890 -1.898 1.00 45.03 199 GLU A CA 1
ATOM 1586 C C . GLU A 1 199 ? 10.843 27.195 -1.304 1.00 45.03 199 GLU A C 1
ATOM 1588 O O . GLU A 1 199 ? 10.901 25.968 -1.224 1.00 45.03 199 GLU A O 1
ATOM 1593 N N . ALA A 1 200 ? 11.862 28.002 -1.013 1.00 43.81 200 ALA A N 1
ATOM 1594 C CA . ALA A 1 200 ? 13.145 27.580 -0.484 1.00 43.81 200 ALA A CA 1
ATOM 1595 C C . ALA A 1 200 ? 12.956 26.520 0.609 1.00 43.81 200 ALA A C 1
ATOM 1597 O O . ALA A 1 200 ? 12.477 26.820 1.705 1.00 43.81 200 ALA A O 1
ATOM 1598 N N . GLU A 1 201 ? 13.332 25.276 0.306 1.00 41.12 201 GLU A N 1
ATOM 1599 C CA . GLU A 1 201 ? 13.407 24.237 1.320 1.00 41.12 201 GLU A CA 1
ATOM 1600 C C . GLU A 1 201 ? 14.413 24.703 2.375 1.00 41.12 201 GLU A C 1
ATOM 1602 O O . GLU A 1 201 ? 15.612 24.825 2.115 1.00 41.12 201 GLU A O 1
ATOM 1607 N N . VAL A 1 202 ? 13.917 24.999 3.578 1.00 46.72 202 VAL A N 1
ATOM 1608 C CA . VAL A 1 202 ? 14.766 25.125 4.760 1.00 46.72 202 VAL A CA 1
ATOM 1609 C C . VAL A 1 202 ? 15.509 23.792 4.888 1.00 46.72 202 VAL A C 1
ATOM 1611 O O . VAL A 1 202 ? 14.841 22.754 4.936 1.00 46.72 202 VAL A O 1
ATOM 1614 N N . PRO A 1 203 ? 16.855 23.778 4.919 1.00 36.56 203 PRO A N 1
ATOM 1615 C CA . PRO A 1 203 ? 17.616 22.545 5.024 1.00 36.56 203 PRO A CA 1
ATOM 1616 C C . PRO A 1 203 ? 17.147 21.768 6.251 1.00 36.56 203 PRO A C 1
ATOM 1618 O O . PRO A 1 203 ? 17.290 22.224 7.386 1.00 36.56 203 PRO A O 1
ATOM 1621 N N . VAL A 1 204 ? 16.553 20.598 6.029 1.00 51.03 204 VAL A N 1
ATOM 1622 C CA . VAL A 1 204 ? 16.282 19.660 7.113 1.00 51.03 204 VAL A CA 1
ATOM 1623 C C . VAL A 1 204 ? 17.621 19.024 7.453 1.00 51.03 204 VAL A C 1
ATOM 1625 O O . VAL A 1 204 ? 18.056 18.086 6.788 1.00 51.03 204 VAL A O 1
ATOM 1628 N N . ASP A 1 205 ? 18.294 19.582 8.456 1.00 36.00 205 ASP A N 1
ATOM 1629 C CA . ASP A 1 205 ? 19.515 19.026 9.028 1.00 36.00 205 ASP A CA 1
ATOM 1630 C C . ASP A 1 205 ? 19.224 17.594 9.509 1.00 36.00 205 ASP A C 1
ATOM 1632 O O . ASP A 1 205 ? 18.527 17.374 10.504 1.00 36.00 205 ASP A O 1
ATOM 1636 N N . LEU A 1 206 ? 19.725 16.595 8.778 1.00 48.81 206 LEU A N 1
ATOM 1637 C CA . LEU A 1 206 ? 19.543 15.182 9.125 1.00 48.81 206 LEU A CA 1
ATOM 1638 C C . LEU A 1 206 ? 20.342 14.765 10.376 1.00 48.81 206 LEU A C 1
ATOM 1640 O O . LEU A 1 206 ? 20.092 13.681 10.902 1.00 48.81 206 LEU A O 1
ATOM 1644 N N . ASP A 1 207 ? 21.232 15.627 10.881 1.00 41.34 207 ASP A N 1
ATOM 1645 C CA . ASP A 1 207 ? 22.130 15.341 12.008 1.00 41.34 207 ASP A CA 1
ATOM 1646 C C . ASP A 1 207 ? 21.811 16.121 13.304 1.00 41.34 207 ASP A C 1
ATOM 1648 O O . ASP A 1 207 ? 22.445 15.883 14.335 1.00 41.34 207 ASP A O 1
ATOM 1652 N N . SER A 1 208 ? 20.797 16.999 13.328 1.00 39.97 208 SER A N 1
ATOM 1653 C CA . SER A 1 208 ? 20.484 17.842 14.501 1.00 39.97 208 SER A CA 1
ATOM 1654 C C . SER A 1 208 ? 19.275 17.373 15.327 1.00 39.97 208 SER A C 1
ATOM 1656 O O . SER A 1 208 ? 18.497 18.168 15.840 1.00 39.97 208 SER A O 1
ATOM 1658 N N . PHE A 1 209 ? 19.131 16.065 15.556 1.00 46.91 209 PHE A N 1
ATOM 1659 C CA . PHE A 1 209 ? 18.149 15.544 16.524 1.00 46.91 209 PHE A CA 1
ATOM 1660 C C . PHE A 1 209 ? 18.826 14.835 17.697 1.00 46.91 209 PHE A C 1
ATOM 1662 O O . PHE A 1 209 ? 18.624 13.649 17.961 1.00 46.91 209 PHE A O 1
ATOM 1669 N N . ALA A 1 210 ? 19.615 15.599 18.454 1.00 40.72 210 ALA A N 1
ATOM 1670 C CA . ALA A 1 210 ? 19.952 15.232 19.822 1.00 40.72 210 ALA A CA 1
ATOM 1671 C C . ALA A 1 210 ? 18.676 15.298 20.682 1.00 40.72 210 ALA A C 1
ATOM 1673 O O . ALA A 1 210 ? 18.091 16.359 20.882 1.00 40.72 210 ALA A O 1
ATOM 1674 N N . SER A 1 211 ? 18.223 14.146 21.181 1.00 43.34 211 SER A N 1
ATOM 1675 C CA . SER A 1 211 ? 17.126 14.066 22.152 1.00 43.34 211 SER A CA 1
ATOM 1676 C C . SER A 1 211 ? 17.403 14.921 23.399 1.00 43.34 211 SER A C 1
ATOM 1678 O O . SER A 1 211 ? 18.547 14.944 23.865 1.00 43.34 211 SER A O 1
ATOM 1680 N N . PRO A 1 212 ? 16.378 15.498 24.054 1.00 42.94 212 PRO A N 1
ATOM 1681 C CA . PRO A 1 212 ? 16.523 15.967 25.425 1.00 42.94 212 PRO A CA 1
ATOM 1682 C C . PRO A 1 212 ? 16.650 14.745 26.347 1.00 42.94 212 PRO A C 1
ATOM 1684 O O . PRO A 1 212 ? 15.668 14.098 26.707 1.00 42.94 212 PRO A O 1
ATOM 1687 N N . ARG A 1 213 ? 17.888 14.379 26.699 1.00 42.94 213 ARG A N 1
ATOM 1688 C CA . ARG A 1 213 ? 18.174 13.384 27.739 1.00 42.94 213 ARG A CA 1
ATOM 1689 C C . ARG A 1 213 ? 18.167 14.070 29.101 1.00 42.94 213 ARG A C 1
ATOM 1691 O O . ARG A 1 213 ? 19.073 14.831 29.428 1.00 42.94 213 ARG A O 1
ATOM 1698 N N . THR A 1 214 ? 17.165 13.743 29.910 1.00 41.97 214 THR A N 1
ATOM 1699 C CA . THR A 1 214 ? 17.193 13.912 31.367 1.00 41.97 214 THR A CA 1
ATOM 1700 C C . THR A 1 214 ? 18.422 13.208 31.945 1.00 41.97 214 THR A C 1
ATOM 1702 O O . THR A 1 214 ? 18.716 12.061 31.601 1.00 41.97 214 THR A O 1
ATOM 1705 N N . GLY A 1 215 ? 19.166 13.931 32.781 1.00 41.44 215 GLY A N 1
ATOM 1706 C CA . GLY A 1 215 ? 20.513 13.580 33.205 1.00 41.44 215 GLY A CA 1
ATOM 1707 C C . GLY A 1 215 ? 20.628 12.331 34.080 1.00 41.44 215 GLY A C 1
ATOM 1708 O O . GLY A 1 215 ? 19.870 12.123 35.024 1.00 41.44 215 GLY A O 1
ATOM 1709 N N . ARG A 1 216 ? 21.677 11.552 33.811 1.00 36.97 216 ARG A N 1
ATOM 1710 C CA . ARG A 1 216 ? 22.446 10.822 34.825 1.00 36.97 216 ARG A CA 1
ATOM 1711 C C . ARG A 1 216 ? 23.836 10.542 34.258 1.00 36.97 216 ARG A C 1
ATOM 1713 O O . ARG A 1 216 ? 23.973 9.874 33.237 1.00 36.97 216 ARG A O 1
ATOM 1720 N N . ALA A 1 217 ? 24.849 11.134 34.883 1.00 42.09 217 ALA A N 1
ATOM 1721 C CA . ALA A 1 217 ? 26.244 11.009 34.488 1.00 42.09 217 ALA A CA 1
ATOM 1722 C C . ALA A 1 217 ? 26.782 9.613 34.843 1.00 42.09 217 ALA A C 1
ATOM 1724 O O . ALA A 1 217 ? 26.671 9.173 35.985 1.00 42.09 217 ALA A O 1
ATOM 1725 N N . GLY A 1 218 ? 27.377 8.943 33.857 1.00 40.06 218 GLY A N 1
ATOM 1726 C CA . GLY A 1 218 ? 28.150 7.710 34.003 1.00 40.06 218 GLY A CA 1
ATOM 1727 C C . GLY A 1 218 ? 29.370 7.752 33.067 1.00 40.06 218 GLY A C 1
ATOM 1728 O O . GLY A 1 218 ? 29.311 8.435 32.040 1.00 40.06 218 GLY A O 1
ATOM 1729 N N . PRO A 1 219 ? 30.493 7.108 33.435 1.00 41.72 219 PRO A N 1
ATOM 1730 C CA . PRO A 1 219 ? 31.812 7.377 32.862 1.00 41.72 219 PRO A CA 1
ATOM 1731 C C . PRO A 1 219 ? 31.998 6.838 31.434 1.00 41.72 219 PRO A C 1
ATOM 1733 O O . PRO A 1 219 ? 31.445 5.812 31.043 1.00 41.72 219 PRO A O 1
ATOM 1736 N N . LYS A 1 220 ? 32.801 7.578 30.658 1.00 38.69 220 LYS A N 1
ATOM 1737 C CA . LYS A 1 220 ? 33.084 7.385 29.228 1.00 38.69 220 LYS A CA 1
ATOM 1738 C C . LYS A 1 220 ? 33.909 6.115 28.969 1.00 38.69 220 LYS A C 1
ATOM 1740 O O . LYS A 1 220 ? 35.012 5.987 29.489 1.00 38.69 220 LYS A O 1
ATOM 1745 N N . ALA A 1 221 ? 33.403 5.246 28.094 1.00 39.69 221 ALA A N 1
ATOM 1746 C CA . ALA A 1 221 ? 34.150 4.151 27.470 1.00 39.69 221 ALA A CA 1
ATOM 1747 C C . ALA A 1 221 ? 34.866 4.627 26.180 1.00 39.69 221 ALA A C 1
ATOM 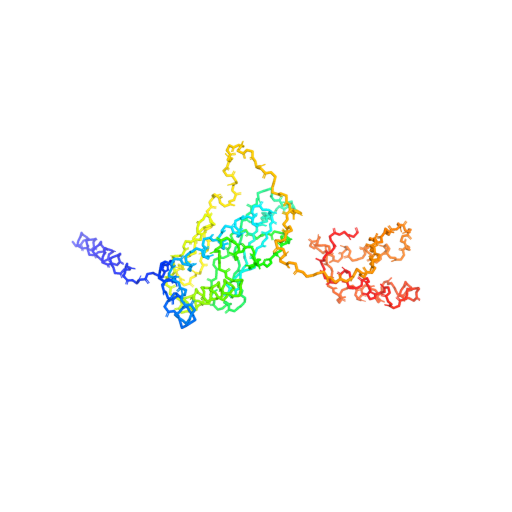1749 O O . ALA A 1 221 ? 34.395 5.577 25.542 1.00 39.69 221 ALA A O 1
ATOM 1750 N N . PRO A 1 222 ? 36.002 4.013 25.793 1.00 42.88 222 PRO A N 1
ATOM 1751 C CA . PRO A 1 222 ? 36.837 4.476 24.685 1.00 42.88 222 PRO A CA 1
ATOM 1752 C C . PRO A 1 222 ? 36.225 4.196 23.303 1.00 42.88 222 PRO A C 1
ATOM 1754 O O . PRO A 1 222 ? 35.547 3.197 23.078 1.00 42.88 222 PRO A O 1
ATOM 1757 N N . LYS A 1 223 ? 36.494 5.123 22.376 1.00 38.81 223 LYS A N 1
ATOM 1758 C CA . LYS A 1 223 ? 36.065 5.120 20.971 1.00 38.81 223 LYS A CA 1
ATOM 1759 C C . LYS A 1 223 ? 36.659 3.924 20.216 1.00 38.81 223 LYS A C 1
ATOM 1761 O O . LYS A 1 223 ? 37.877 3.829 20.093 1.00 38.81 223 LYS A O 1
ATOM 1766 N N . ALA A 1 224 ? 35.796 3.065 19.675 1.00 37.00 224 ALA A N 1
ATOM 1767 C CA . ALA A 1 224 ? 36.170 2.059 18.687 1.00 37.00 224 ALA A CA 1
ATOM 1768 C C . ALA A 1 224 ? 36.429 2.717 17.322 1.00 37.00 224 ALA A C 1
ATOM 1770 O O . ALA A 1 224 ? 35.768 3.687 16.945 1.00 37.00 224 ALA A O 1
ATOM 1771 N N . ALA A 1 225 ? 37.440 2.194 16.634 1.00 38.28 225 ALA A N 1
ATOM 1772 C CA . ALA A 1 225 ? 37.978 2.697 15.385 1.00 38.28 225 ALA A CA 1
ATOM 1773 C C . ALA A 1 225 ? 36.971 2.624 14.227 1.00 38.28 225 ALA A C 1
ATOM 1775 O O . ALA A 1 225 ? 36.149 1.720 14.121 1.00 38.28 225 ALA A O 1
ATOM 1776 N N . HIS A 1 226 ? 37.082 3.624 13.365 1.00 38.19 226 HIS A N 1
ATOM 1777 C CA . HIS A 1 226 ? 36.348 3.816 12.128 1.00 38.19 226 HIS A CA 1
ATOM 1778 C C . HIS A 1 226 ? 36.847 2.802 11.080 1.00 38.19 226 HIS A C 1
ATOM 1780 O O . HIS A 1 226 ? 37.990 2.902 10.634 1.00 38.19 226 HIS A O 1
ATOM 1786 N N . GLU A 1 227 ? 36.024 1.817 10.706 1.00 35.91 227 GLU A N 1
ATOM 1787 C CA . GLU A 1 227 ? 36.292 0.939 9.560 1.00 35.91 227 GLU A CA 1
ATOM 1788 C C . GLU A 1 227 ? 36.181 1.751 8.264 1.00 35.91 227 GLU A C 1
ATOM 1790 O O . GLU A 1 227 ? 35.106 2.211 7.877 1.00 35.91 227 GLU A O 1
ATOM 1795 N N . GLN A 1 228 ? 37.320 1.952 7.602 1.00 34.88 228 GLN A N 1
ATOM 1796 C CA . GLN A 1 228 ? 37.376 2.502 6.254 1.00 34.88 228 GLN A CA 1
ATOM 1797 C C . GLN A 1 228 ? 36.990 1.420 5.231 1.00 34.88 228 GLN A C 1
ATOM 1799 O O . GLN A 1 228 ? 37.451 0.283 5.347 1.00 34.88 228 GLN A O 1
ATOM 1804 N N . PRO A 1 229 ? 36.205 1.751 4.192 1.00 32.06 229 PRO A N 1
ATOM 1805 C CA . PRO A 1 229 ? 35.931 0.830 3.098 1.00 32.06 229 PRO A CA 1
ATOM 1806 C C . PRO A 1 229 ? 37.217 0.529 2.313 1.00 32.06 229 PRO A C 1
ATOM 1808 O O . PRO A 1 229 ? 37.927 1.442 1.884 1.00 32.06 229 PRO A O 1
ATOM 1811 N N . LEU A 1 230 ? 37.504 -0.764 2.120 1.00 32.81 230 LEU A N 1
ATOM 1812 C CA . LEU A 1 230 ? 38.619 -1.265 1.315 1.00 32.81 230 LEU A CA 1
ATOM 1813 C C . LEU A 1 230 ? 38.601 -0.646 -0.092 1.00 32.81 230 LEU A C 1
ATOM 1815 O O . LEU A 1 230 ? 37.737 -0.947 -0.917 1.00 32.81 230 LEU A O 1
ATOM 1819 N N . ARG A 1 231 ? 39.604 0.186 -0.392 1.00 31.28 231 ARG A N 1
ATOM 1820 C CA . ARG A 1 231 ? 39.979 0.529 -1.767 1.00 31.28 231 ARG A CA 1
ATOM 1821 C C . ARG A 1 231 ? 40.606 -0.706 -2.410 1.00 31.28 231 ARG A C 1
ATOM 1823 O O . ARG A 1 231 ? 41.759 -1.026 -2.136 1.00 31.28 231 ARG A O 1
ATOM 1830 N N . VAL A 1 232 ? 39.852 -1.382 -3.272 1.00 36.25 232 VAL A N 1
ATOM 1831 C CA . VAL A 1 232 ? 40.388 -2.416 -4.164 1.00 36.25 232 VAL A CA 1
ATOM 1832 C C . VAL A 1 232 ? 41.243 -1.716 -5.219 1.00 36.25 232 VAL A C 1
ATOM 1834 O O . VAL A 1 232 ? 40.732 -1.041 -6.111 1.00 36.25 232 VAL A O 1
ATOM 1837 N N . THR A 1 233 ? 42.561 -1.823 -5.088 1.00 33.41 233 THR A N 1
ATOM 1838 C CA . THR A 1 233 ? 43.504 -1.464 -6.145 1.00 33.41 233 THR A CA 1
ATOM 1839 C C . THR A 1 233 ? 43.377 -2.497 -7.264 1.00 33.41 233 THR A C 1
ATOM 1841 O O . THR A 1 233 ? 43.481 -3.700 -7.028 1.00 33.41 233 THR A O 1
ATOM 1844 N N . ALA A 1 234 ? 43.090 -2.034 -8.484 1.00 40.78 234 ALA A N 1
ATOM 1845 C CA . ALA A 1 234 ? 42.902 -2.885 -9.654 1.00 40.78 234 ALA A CA 1
ATOM 1846 C C . ALA A 1 234 ? 44.222 -3.577 -10.023 1.00 40.78 234 ALA A C 1
ATOM 1848 O O . ALA A 1 234 ? 45.062 -3.028 -10.735 1.00 40.78 234 ALA A O 1
ATOM 1849 N N . THR A 1 235 ? 44.415 -4.788 -9.510 1.00 47.44 235 THR A N 1
ATOM 1850 C CA . THR A 1 235 ? 45.385 -5.728 -10.064 1.00 47.44 235 THR A CA 1
ATOM 1851 C C . THR A 1 235 ? 44.850 -6.221 -11.412 1.00 47.44 235 THR A C 1
ATOM 1853 O O . THR A 1 235 ? 43.642 -6.440 -11.543 1.00 47.44 235 THR A O 1
ATOM 1856 N N . PRO A 1 236 ? 45.701 -6.349 -12.446 1.00 50.91 236 PRO A N 1
ATOM 1857 C CA . PRO A 1 236 ? 45.267 -6.856 -13.740 1.00 50.91 236 PRO A CA 1
ATOM 1858 C C . PRO A 1 236 ? 44.697 -8.263 -13.557 1.00 50.91 236 PRO A C 1
ATOM 1860 O O . PRO A 1 236 ? 45.366 -9.151 -13.028 1.00 50.91 236 PRO A O 1
ATOM 1863 N N . LEU A 1 237 ? 43.436 -8.440 -13.957 1.00 59.09 237 LEU A N 1
ATOM 1864 C CA . LEU A 1 237 ? 42.759 -9.729 -13.897 1.00 59.09 237 LEU A CA 1
ATOM 1865 C C . LEU A 1 237 ? 43.564 -10.770 -14.696 1.00 59.09 237 LEU A C 1
ATOM 1867 O O . LEU A 1 237 ? 43.955 -10.478 -15.830 1.00 59.09 237 LEU A O 1
ATOM 1871 N N . PRO A 1 238 ? 43.792 -11.979 -14.148 1.00 73.50 238 PRO A N 1
ATOM 1872 C CA . PRO A 1 238 ? 44.408 -13.074 -14.891 1.00 73.50 238 PRO A CA 1
ATOM 1873 C C . PRO A 1 238 ? 43.659 -13.313 -16.209 1.00 73.50 238 PRO A C 1
ATOM 1875 O O . PRO A 1 238 ? 42.425 -13.221 -16.251 1.00 73.50 238 PRO A O 1
ATOM 1878 N N . ALA A 1 239 ? 44.387 -13.614 -17.288 1.00 76.69 239 ALA A N 1
ATOM 1879 C CA . ALA A 1 239 ? 43.828 -13.783 -18.636 1.00 76.69 239 ALA A CA 1
ATOM 1880 C C . ALA A 1 239 ? 42.682 -14.815 -18.676 1.00 76.69 239 ALA A C 1
ATOM 1882 O O . ALA A 1 239 ? 41.746 -14.724 -19.474 1.00 76.69 239 ALA A O 1
ATOM 1883 N N . GLU A 1 240 ? 42.719 -15.777 -17.762 1.00 72.56 240 GLU A N 1
ATOM 1884 C CA . GLU A 1 240 ? 41.723 -16.818 -17.585 1.00 72.56 240 GLU A CA 1
ATOM 1885 C C . GLU A 1 240 ? 40.396 -16.294 -17.022 1.00 72.56 240 GLU A C 1
ATOM 1887 O O . GLU A 1 240 ? 39.331 -16.770 -17.423 1.00 72.56 240 GLU A O 1
ATOM 1892 N N . VAL A 1 241 ? 40.437 -15.296 -16.132 1.00 74.94 241 VAL A N 1
ATOM 1893 C CA . VAL A 1 241 ? 39.227 -14.662 -15.586 1.00 74.94 241 VAL A CA 1
ATOM 1894 C C . VAL A 1 241 ? 38.567 -13.802 -16.660 1.00 74.94 241 VAL A C 1
ATOM 1896 O O . VAL A 1 241 ? 37.352 -13.868 -16.833 1.00 74.94 241 VAL A O 1
ATOM 1899 N N . ALA A 1 242 ? 39.356 -13.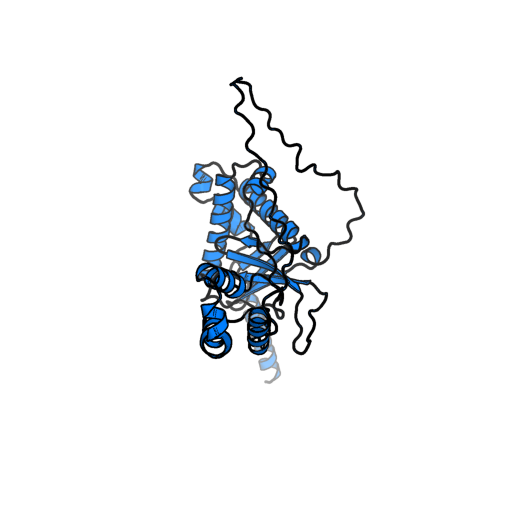083 -17.464 1.00 79.38 242 ALA A N 1
ATOM 1900 C CA . ALA A 1 242 ? 38.839 -12.333 -18.609 1.00 79.38 242 ALA A CA 1
ATOM 1901 C C . ALA A 1 242 ? 38.112 -13.249 -19.614 1.00 79.38 242 ALA A C 1
ATOM 1903 O O . ALA A 1 242 ? 37.021 -12.920 -20.087 1.00 79.38 242 ALA A O 1
ATOM 1904 N N . LYS A 1 243 ? 38.664 -14.442 -19.874 1.00 85.25 243 LYS A N 1
ATOM 1905 C CA . LYS A 1 243 ? 38.035 -15.458 -20.730 1.00 85.25 243 LYS A CA 1
ATOM 1906 C C . LYS A 1 243 ? 36.719 -15.988 -20.148 1.00 85.25 243 LYS A C 1
ATOM 1908 O O . LYS A 1 243 ? 35.756 -16.159 -20.893 1.00 85.25 243 LYS A O 1
ATOM 1913 N N . LEU A 1 244 ? 36.650 -16.223 -18.834 1.00 83.69 244 LEU A N 1
ATOM 1914 C CA . LEU A 1 244 ? 35.410 -16.634 -18.162 1.00 83.69 244 LEU A CA 1
ATOM 1915 C C . LEU A 1 244 ? 34.320 -15.561 -18.299 1.00 83.69 244 LEU A C 1
ATOM 1917 O O . LEU A 1 244 ? 33.190 -15.881 -18.664 1.00 83.69 244 LEU A O 1
ATOM 1921 N N . LEU A 1 245 ? 34.664 -14.290 -18.070 1.00 82.25 245 LEU A N 1
ATOM 1922 C CA . LEU A 1 245 ? 33.722 -13.173 -18.196 1.00 82.25 245 LEU A CA 1
ATOM 1923 C C . LEU A 1 245 ? 33.220 -13.020 -19.639 1.00 82.25 245 LEU A C 1
ATOM 1925 O O . LEU A 1 245 ? 32.027 -12.805 -19.851 1.00 82.25 245 LEU A O 1
ATOM 1929 N N . GLN A 1 246 ? 34.091 -13.200 -20.636 1.00 87.44 246 GLN A N 1
ATOM 1930 C CA . GLN A 1 246 ? 33.704 -13.175 -22.049 1.00 87.44 246 GLN A CA 1
ATOM 1931 C C . GLN A 1 246 ? 32.690 -14.279 -22.394 1.00 87.44 246 GLN A C 1
ATOM 1933 O O . GLN A 1 246 ? 31.708 -14.012 -23.086 1.00 87.44 246 GLN A O 1
ATOM 1938 N N . LEU A 1 247 ? 32.892 -15.499 -21.888 1.00 89.81 247 LEU A N 1
ATOM 1939 C CA . LEU A 1 247 ? 31.970 -16.620 -22.104 1.00 89.81 247 LEU A CA 1
ATOM 1940 C C . LEU A 1 247 ? 30.633 -16.416 -21.380 1.00 89.81 247 LEU A C 1
ATOM 1942 O O . LEU A 1 247 ? 29.582 -16.691 -21.952 1.00 89.81 247 LEU A O 1
ATOM 1946 N N . CYS A 1 248 ? 30.650 -15.875 -20.159 1.00 85.56 248 CYS A N 1
ATOM 1947 C CA . CYS A 1 248 ? 29.426 -15.514 -19.443 1.00 85.56 248 CYS A CA 1
ATOM 1948 C C . CYS A 1 248 ? 28.627 -14.434 -20.190 1.00 85.56 248 CYS A C 1
ATOM 1950 O O . CYS A 1 248 ? 27.414 -14.566 -20.325 1.00 85.56 248 CYS A O 1
ATOM 1952 N N . ARG A 1 249 ? 29.292 -13.411 -20.746 1.00 85.38 249 ARG A N 1
ATOM 1953 C CA . ARG A 1 249 ? 28.632 -12.388 -21.578 1.00 85.38 249 ARG A CA 1
ATOM 1954 C C . ARG A 1 249 ? 28.019 -12.972 -22.854 1.00 85.38 249 ARG A C 1
ATOM 1956 O O . ARG A 1 249 ? 26.954 -12.528 -23.257 1.00 85.38 249 ARG A O 1
ATOM 1963 N N . ALA A 1 250 ? 28.657 -13.967 -23.472 1.00 89.06 250 ALA A N 1
ATOM 1964 C CA . ALA A 1 250 ? 28.117 -14.627 -24.663 1.00 89.06 250 ALA A CA 1
ATOM 1965 C C . ALA A 1 250 ? 26.831 -15.432 -24.375 1.00 89.06 250 ALA A C 1
ATOM 1967 O O . ALA A 1 250 ? 25.969 -15.547 -25.245 1.00 89.06 250 ALA A O 1
ATOM 1968 N N . GLU A 1 251 ? 26.682 -15.962 -23.157 1.00 88.44 251 GLU A N 1
ATOM 1969 C CA . GLU A 1 251 ? 25.480 -16.691 -22.721 1.00 88.44 251 GLU A CA 1
ATOM 1970 C C . GLU A 1 251 ? 24.375 -15.776 -22.157 1.00 88.44 251 GLU A C 1
ATOM 1972 O O . GLU A 1 251 ? 23.213 -16.183 -22.074 1.00 88.44 251 GLU A O 1
ATOM 1977 N N . ASP A 1 252 ? 24.689 -14.523 -21.817 1.00 84.75 252 ASP A N 1
ATOM 1978 C CA . ASP A 1 252 ? 23.713 -13.514 -21.391 1.00 84.75 252 ASP A CA 1
ATOM 1979 C C . ASP A 1 252 ? 22.976 -12.899 -22.591 1.00 84.75 252 ASP A C 1
ATOM 1981 O O . ASP A 1 252 ? 23.164 -11.744 -22.972 1.00 84.75 252 ASP A O 1
ATOM 1985 N N . ARG A 1 253 ? 22.084 -13.693 -23.193 1.00 78.38 253 ARG A N 1
ATOM 1986 C CA . ARG A 1 253 ? 21.303 -13.305 -24.385 1.00 78.38 253 ARG A CA 1
ATOM 1987 C C . ARG A 1 253 ? 20.425 -12.067 -24.190 1.00 78.38 253 ARG A C 1
ATOM 1989 O O . ARG A 1 253 ? 19.976 -11.484 -25.171 1.00 78.38 253 ARG A O 1
ATOM 1996 N N . VAL A 1 254 ? 20.137 -11.709 -22.941 1.00 77.62 254 VAL A N 1
ATOM 1997 C CA . VAL A 1 254 ? 19.265 -10.590 -22.561 1.00 77.62 254 VAL A CA 1
ATOM 1998 C C . VAL A 1 254 ? 20.055 -9.338 -22.170 1.00 77.62 254 VAL A C 1
ATOM 2000 O O . VAL A 1 254 ? 19.436 -8.319 -21.875 1.00 77.62 254 VAL A O 1
ATOM 2003 N N . GLY A 1 255 ? 21.395 -9.398 -22.157 1.00 78.00 255 GLY A N 1
ATOM 2004 C CA . GLY A 1 255 ? 22.258 -8.283 -21.747 1.00 78.00 255 GLY A CA 1
ATOM 2005 C C . GLY A 1 255 ? 22.003 -7.823 -20.309 1.00 78.00 255 GLY A C 1
ATOM 2006 O O . GLY A 1 255 ? 22.180 -6.653 -19.982 1.00 78.00 255 GLY A O 1
ATOM 2007 N N . SER A 1 256 ? 21.520 -8.730 -19.462 1.00 77.38 256 SER A N 1
ATOM 2008 C CA . SER A 1 256 ? 21.060 -8.445 -18.103 1.00 77.38 256 SER A CA 1
ATOM 2009 C C . SER A 1 256 ? 22.192 -8.293 -17.082 1.00 77.38 256 SER A C 1
ATOM 2011 O O . SER A 1 256 ? 21.949 -7.901 -15.938 1.00 77.38 256 SER A O 1
ATOM 2013 N N . GLY A 1 257 ? 23.417 -8.654 -17.459 1.00 77.06 257 GLY A N 1
ATOM 2014 C CA . GLY A 1 257 ? 24.542 -8.805 -16.549 1.00 77.06 257 GLY A CA 1
ATOM 2015 C C . GLY A 1 257 ? 24.443 -10.059 -15.667 1.00 77.06 257 GLY A C 1
ATOM 2016 O O . GLY A 1 257 ? 25.246 -10.222 -14.752 1.00 77.06 257 GLY A O 1
ATOM 2017 N N . ALA A 1 258 ? 23.450 -10.931 -15.884 1.00 73.94 258 ALA A N 1
ATOM 2018 C CA . ALA A 1 258 ? 23.145 -12.053 -15.002 1.00 73.94 258 ALA A CA 1
ATOM 2019 C C . ALA A 1 258 ? 23.092 -13.378 -15.770 1.00 73.94 258 ALA A C 1
ATOM 2021 O O . ALA A 1 258 ? 22.273 -13.576 -16.663 1.00 73.94 258 ALA A O 1
ATOM 2022 N N . VAL A 1 259 ? 23.930 -14.327 -15.354 1.00 80.19 259 VAL A N 1
ATOM 2023 C CA . VAL A 1 259 ? 23.968 -15.680 -15.917 1.00 80.19 259 VAL A CA 1
ATOM 2024 C C . VAL A 1 259 ? 23.535 -16.670 -14.832 1.00 80.19 259 VAL A C 1
ATOM 2026 O O . VAL A 1 259 ? 24.043 -16.595 -13.709 1.00 80.19 259 VAL A O 1
ATOM 2029 N N . PRO A 1 260 ? 22.605 -17.608 -15.107 1.00 79.56 260 PRO A N 1
ATOM 2030 C CA . PRO A 1 260 ? 22.194 -18.597 -14.118 1.00 79.56 260 PRO A CA 1
ATOM 2031 C C . PRO A 1 260 ? 23.393 -19.379 -13.580 1.00 79.56 260 PRO A C 1
ATOM 2033 O O . PRO A 1 260 ? 24.256 -19.806 -14.347 1.00 79.56 260 PRO A O 1
ATOM 2036 N N . ARG A 1 261 ? 23.411 -19.648 -12.271 1.00 82.19 261 ARG A N 1
ATOM 2037 C CA . ARG A 1 261 ? 24.498 -20.382 -11.601 1.00 82.19 261 ARG A CA 1
ATOM 2038 C C . ARG A 1 261 ? 24.901 -21.669 -12.316 1.00 82.19 261 ARG A C 1
ATOM 2040 O O . ARG A 1 261 ? 26.082 -21.914 -12.516 1.00 82.19 261 ARG A O 1
ATOM 2047 N N . LEU A 1 262 ? 23.919 -22.451 -12.761 1.00 80.25 262 LEU A N 1
ATOM 2048 C CA . LEU A 1 262 ? 24.156 -23.704 -13.483 1.00 80.25 262 LEU A CA 1
ATOM 2049 C C . LEU A 1 262 ? 24.879 -23.505 -14.825 1.00 80.25 262 LEU A C 1
ATOM 2051 O O . LEU A 1 262 ? 25.599 -24.396 -15.271 1.00 80.25 262 LEU A O 1
ATOM 2055 N N . VAL A 1 263 ? 24.681 -22.359 -15.481 1.00 84.69 263 VAL A N 1
ATOM 2056 C CA . VAL A 1 263 ? 25.364 -22.008 -16.732 1.00 84.69 263 VAL A CA 1
ATOM 2057 C C . VAL A 1 263 ? 26.798 -21.577 -16.434 1.00 84.69 263 VAL A C 1
ATOM 2059 O O . VAL A 1 263 ? 27.713 -22.088 -17.072 1.00 84.69 263 VAL A O 1
ATOM 2062 N N . VAL A 1 264 ? 27.017 -20.748 -15.407 1.00 86.75 264 VAL A N 1
ATOM 2063 C CA . VAL A 1 264 ? 28.370 -20.366 -14.961 1.00 86.75 264 VAL A CA 1
ATOM 2064 C C . VAL A 1 264 ? 29.180 -21.600 -14.554 1.00 86.75 264 VAL A C 1
ATOM 2066 O O . VAL A 1 264 ? 30.284 -21.805 -15.049 1.00 86.75 264 VAL A O 1
ATOM 2069 N N . GLU A 1 265 ? 28.610 -22.488 -13.736 1.00 84.31 265 GLU A N 1
ATOM 2070 C CA . GLU A 1 265 ? 29.267 -23.735 -13.323 1.00 84.31 265 GLU A CA 1
ATOM 2071 C C . GLU A 1 265 ? 29.606 -24.638 -14.520 1.00 84.31 265 GLU A C 1
ATOM 2073 O O . GLU A 1 265 ? 30.669 -25.265 -14.548 1.00 84.31 265 GLU A O 1
ATOM 2078 N N . ARG A 1 266 ? 28.736 -24.687 -15.536 1.00 91.69 266 ARG A N 1
ATOM 2079 C CA . ARG A 1 266 ? 28.993 -25.424 -16.779 1.00 91.69 266 ARG A CA 1
ATOM 2080 C C . ARG A 1 266 ? 30.153 -24.812 -17.557 1.00 91.69 266 ARG A C 1
ATOM 2082 O O . ARG A 1 266 ? 31.064 -25.545 -17.926 1.00 91.69 266 ARG A O 1
ATOM 2089 N N . ILE A 1 267 ? 30.157 -23.493 -17.762 1.00 90.31 267 ILE A N 1
ATOM 2090 C CA . ILE A 1 267 ? 31.247 -22.781 -18.445 1.00 90.31 267 ILE A CA 1
ATOM 2091 C C . ILE A 1 267 ? 32.571 -23.029 -17.716 1.00 90.31 267 ILE A C 1
ATOM 2093 O O . ILE A 1 267 ? 33.565 -23.382 -18.350 1.00 90.31 267 ILE A O 1
ATOM 2097 N N . MET A 1 268 ? 32.577 -22.930 -16.384 1.00 87.31 268 MET A N 1
ATOM 2098 C CA . MET A 1 268 ? 33.779 -23.141 -15.580 1.00 87.31 268 MET A CA 1
ATOM 2099 C C . MET A 1 268 ? 34.331 -24.564 -15.720 1.00 87.31 268 MET A C 1
ATOM 2101 O O . MET A 1 268 ? 35.539 -24.740 -15.889 1.00 87.31 268 MET A O 1
ATOM 2105 N N . ARG A 1 269 ? 33.462 -25.586 -15.706 1.00 88.06 269 ARG A N 1
ATOM 2106 C CA . ARG A 1 269 ? 33.873 -26.992 -15.877 1.00 88.06 269 ARG A CA 1
ATOM 2107 C C . ARG A 1 269 ? 34.379 -27.295 -17.286 1.00 88.06 269 ARG A C 1
ATOM 2109 O O . ARG A 1 269 ? 35.344 -28.046 -17.418 1.00 88.06 269 ARG A O 1
ATOM 2116 N N . THR A 1 270 ? 33.741 -26.733 -18.311 1.00 92.50 270 THR A N 1
ATOM 2117 C CA . THR A 1 270 ? 34.034 -27.061 -19.714 1.00 92.50 270 THR A CA 1
ATOM 2118 C C . THR A 1 270 ? 35.198 -26.246 -20.277 1.00 92.50 270 THR A C 1
ATOM 2120 O O . THR A 1 270 ? 36.004 -26.784 -21.030 1.00 92.50 270 THR A O 1
ATOM 2123 N N . HIS A 1 271 ? 35.320 -24.969 -19.903 1.00 90.19 271 HIS A N 1
ATOM 2124 C CA . HIS A 1 271 ? 36.239 -24.026 -20.553 1.00 90.19 271 HIS A CA 1
ATOM 2125 C C . HIS A 1 271 ? 37.329 -23.452 -19.637 1.00 90.19 271 HIS A C 1
ATOM 2127 O O . HIS A 1 271 ? 38.319 -22.932 -20.151 1.00 90.19 271 HIS A O 1
ATOM 2133 N N . CYS A 1 272 ? 37.190 -23.560 -18.310 1.00 86.19 272 CYS A N 1
ATOM 2134 C CA . CYS A 1 272 ? 38.090 -22.911 -17.343 1.00 86.19 272 CYS A CA 1
ATOM 2135 C C . CYS A 1 272 ? 38.691 -23.895 -16.322 1.00 86.19 272 CYS A C 1
ATOM 2137 O O . CYS A 1 272 ? 38.994 -23.519 -15.190 1.00 86.19 272 CYS A O 1
ATOM 2139 N N . ARG A 1 273 ? 38.883 -25.164 -16.708 1.00 84.19 273 ARG A N 1
ATOM 2140 C CA . ARG A 1 273 ? 39.361 -26.224 -15.801 1.00 84.19 273 ARG A CA 1
ATOM 2141 C C . ARG A 1 273 ? 40.738 -25.933 -15.198 1.00 84.19 273 ARG A C 1
ATOM 2143 O O . ARG A 1 273 ? 40.969 -26.263 -14.040 1.00 84.19 273 ARG A O 1
ATOM 2150 N N . GLU A 1 274 ? 41.633 -25.319 -15.966 1.00 79.31 274 GLU A N 1
ATOM 2151 C CA . GLU A 1 274 ? 42.970 -24.940 -15.490 1.00 79.31 274 GLU A CA 1
ATOM 2152 C C . GLU A 1 274 ? 42.919 -23.724 -14.560 1.00 79.31 274 GLU A C 1
ATOM 2154 O O . GLU A 1 274 ? 43.527 -23.745 -13.494 1.00 79.31 274 GLU A O 1
ATOM 2159 N N . ALA A 1 275 ? 42.080 -22.733 -14.875 1.00 77.44 275 ALA A N 1
ATOM 2160 C CA . ALA A 1 275 ? 41.835 -21.577 -14.013 1.00 77.44 275 ALA A CA 1
ATOM 2161 C C . ALA A 1 275 ? 41.266 -21.989 -12.645 1.00 77.44 275 ALA A C 1
ATOM 2163 O O . ALA A 1 275 ? 41.687 -21.489 -11.608 1.00 77.44 275 ALA A O 1
ATOM 2164 N N . MET A 1 276 ? 40.351 -22.964 -12.628 1.00 81.00 276 MET A N 1
ATOM 2165 C CA . MET A 1 276 ? 39.789 -23.527 -11.394 1.00 81.00 276 MET A CA 1
ATOM 2166 C C . MET A 1 276 ? 40.826 -24.250 -10.524 1.00 81.00 276 MET A C 1
ATOM 2168 O O . MET A 1 276 ? 40.605 -24.384 -9.327 1.00 81.00 276 MET A O 1
ATOM 2172 N N . ARG A 1 277 ? 41.935 -24.735 -11.102 1.00 80.81 277 ARG A N 1
ATOM 2173 C CA . ARG A 1 277 ? 43.045 -25.329 -10.335 1.00 80.81 277 ARG A CA 1
ATOM 2174 C C . ARG A 1 277 ? 43.980 -24.269 -9.756 1.00 80.81 277 ARG A C 1
ATOM 2176 O O . ARG A 1 277 ? 44.589 -24.520 -8.724 1.00 80.81 277 ARG A O 1
ATOM 2183 N N . ALA A 1 278 ? 44.097 -23.124 -10.425 1.00 77.44 278 ALA A N 1
ATOM 2184 C CA . ALA A 1 278 ? 44.921 -22.004 -9.982 1.00 77.44 278 ALA A CA 1
ATOM 2185 C C . ALA A 1 278 ? 44.222 -21.130 -8.924 1.00 77.44 278 ALA A C 1
ATOM 2187 O O . ALA A 1 278 ? 44.888 -20.504 -8.103 1.00 77.44 278 ALA A O 1
ATOM 2188 N N . MET A 1 279 ? 42.886 -21.086 -8.927 1.00 78.56 279 MET A N 1
ATOM 2189 C CA . MET A 1 279 ? 42.098 -20.307 -7.970 1.00 78.56 279 MET A CA 1
ATOM 2190 C C . MET A 1 279 ? 41.783 -21.107 -6.702 1.00 78.56 279 MET A C 1
ATOM 2192 O O . MET A 1 279 ? 41.403 -22.276 -6.757 1.00 78.56 279 MET A O 1
ATOM 2196 N N . GLY A 1 280 ? 41.877 -20.454 -5.543 1.00 80.19 280 GLY A N 1
ATOM 2197 C CA . GLY A 1 280 ? 41.398 -21.022 -4.285 1.00 80.19 280 GLY A CA 1
ATOM 2198 C C . GLY A 1 280 ? 39.875 -21.192 -4.286 1.00 80.19 280 GLY A C 1
ATOM 2199 O O . GLY A 1 280 ? 39.146 -20.386 -4.865 1.00 80.19 280 GLY A O 1
ATOM 2200 N N . ALA A 1 281 ? 39.378 -22.221 -3.592 1.00 74.50 281 ALA A N 1
ATOM 2201 C CA . ALA A 1 281 ? 37.943 -22.516 -3.512 1.00 74.50 281 ALA A CA 1
ATOM 2202 C C . ALA A 1 281 ? 37.106 -21.337 -2.974 1.00 74.50 281 ALA A C 1
ATOM 2204 O O . ALA A 1 281 ? 35.977 -21.143 -3.419 1.00 74.50 281 ALA A O 1
ATOM 2205 N N . ALA A 1 282 ? 37.672 -20.526 -2.072 1.00 73.94 282 ALA A N 1
ATOM 2206 C CA . ALA A 1 282 ? 37.030 -19.320 -1.545 1.00 73.94 282 ALA A CA 1
ATOM 2207 C C . ALA A 1 282 ? 36.765 -18.279 -2.646 1.00 73.94 282 ALA A C 1
ATOM 2209 O O . ALA A 1 282 ? 35.637 -17.837 -2.812 1.00 73.94 282 ALA A O 1
ATOM 2210 N N . THR A 1 283 ? 37.763 -17.988 -3.485 1.00 77.56 283 THR A N 1
ATOM 2211 C CA . THR A 1 283 ? 37.631 -17.036 -4.600 1.00 77.56 283 THR A CA 1
ATOM 2212 C C . THR A 1 283 ? 36.579 -17.483 -5.614 1.00 77.56 283 THR A C 1
ATOM 2214 O O . THR A 1 283 ? 35.855 -16.661 -6.164 1.00 77.56 283 THR A O 1
ATOM 2217 N N . ILE A 1 284 ? 36.462 -18.793 -5.850 1.00 77.50 284 ILE A N 1
ATOM 2218 C CA . ILE A 1 284 ? 35.429 -19.352 -6.733 1.00 77.50 284 ILE A CA 1
ATOM 2219 C C . ILE A 1 284 ? 34.032 -19.155 -6.132 1.00 77.50 284 ILE A C 1
ATOM 2221 O O . ILE A 1 284 ? 33.102 -18.810 -6.860 1.00 77.50 284 ILE A O 1
ATOM 2225 N N . LEU A 1 285 ? 33.876 -19.364 -4.822 1.00 76.94 285 LEU A N 1
ATOM 2226 C CA . LEU A 1 285 ? 32.606 -19.148 -4.130 1.00 76.94 285 LEU A CA 1
ATOM 2227 C C . LEU A 1 285 ? 32.208 -17.672 -4.130 1.00 76.94 285 LEU A C 1
ATOM 2229 O O . LEU A 1 285 ? 31.063 -17.386 -4.462 1.00 76.94 285 LEU A O 1
ATOM 2233 N N . ASP A 1 286 ? 33.148 -16.761 -3.881 1.00 75.81 286 ASP A N 1
ATOM 2234 C CA . ASP A 1 286 ? 32.904 -15.315 -3.932 1.00 75.81 286 ASP A CA 1
ATOM 2235 C C . ASP A 1 286 ? 32.474 -14.868 -5.337 1.00 75.81 286 ASP A C 1
ATOM 2237 O O . ASP A 1 286 ? 31.549 -14.073 -5.493 1.00 75.81 286 ASP A O 1
ATOM 2241 N N . LEU A 1 287 ? 33.099 -15.418 -6.384 1.00 71.94 287 LEU A N 1
ATOM 2242 C CA . LEU A 1 287 ? 32.774 -15.104 -7.779 1.00 71.94 287 LEU A CA 1
ATOM 2243 C C . LEU A 1 287 ? 31.393 -15.656 -8.163 1.00 71.94 287 LEU A C 1
ATOM 2245 O O . LEU A 1 287 ? 30.594 -14.970 -8.804 1.00 71.94 287 LEU A O 1
ATOM 2249 N N . LEU A 1 288 ? 31.065 -16.871 -7.720 1.00 72.94 288 LEU A N 1
ATOM 2250 C CA . LEU A 1 288 ? 29.716 -17.404 -7.869 1.00 72.94 288 LEU A CA 1
ATOM 2251 C C . LEU A 1 288 ? 28.721 -16.535 -7.098 1.00 72.94 288 LEU A C 1
ATOM 2253 O O . LEU A 1 288 ? 27.729 -16.118 -7.675 1.00 72.94 288 LEU A O 1
ATOM 2257 N N . GLU A 1 289 ? 28.961 -16.185 -5.842 1.00 70.88 289 GLU A N 1
ATOM 2258 C CA . GLU A 1 289 ? 28.026 -15.386 -5.044 1.00 70.88 289 GLU A CA 1
ATOM 2259 C C . GLU A 1 289 ? 27.808 -13.976 -5.624 1.00 70.88 289 GLU A C 1
ATOM 2261 O O . GLU A 1 289 ? 26.663 -13.525 -5.739 1.00 70.88 289 GLU A O 1
ATOM 2266 N N . ALA A 1 290 ? 28.875 -13.329 -6.103 1.00 66.44 290 ALA A N 1
ATOM 2267 C CA . ALA A 1 290 ? 28.820 -12.018 -6.743 1.00 66.44 290 ALA A CA 1
ATOM 2268 C C . ALA A 1 290 ? 28.010 -12.025 -8.053 1.00 66.44 290 ALA A C 1
ATOM 2270 O O . ALA A 1 290 ? 27.260 -11.083 -8.318 1.00 66.44 290 ALA A O 1
ATOM 2271 N N . HIS A 1 291 ? 28.112 -13.090 -8.857 1.00 61.00 291 HIS A N 1
ATOM 2272 C CA . HIS A 1 291 ? 27.544 -13.127 -10.212 1.00 61.00 291 HIS A CA 1
ATOM 2273 C C . HIS A 1 291 ? 26.296 -14.012 -10.370 1.00 61.00 291 HIS A C 1
ATOM 2275 O O . HIS A 1 291 ? 25.587 -13.904 -11.370 1.00 61.00 291 HIS A O 1
ATOM 2281 N N . THR A 1 292 ? 25.952 -14.839 -9.379 1.00 57.78 292 THR A N 1
ATOM 2282 C CA . THR A 1 292 ? 24.746 -15.696 -9.410 1.00 57.78 292 THR A CA 1
ATOM 2283 C C . THR A 1 292 ? 23.471 -14.980 -8.981 1.00 57.78 292 THR A C 1
ATOM 2285 O O . THR A 1 292 ? 22.371 -15.491 -9.201 1.00 57.78 292 THR A O 1
ATOM 2288 N N . HIS A 1 293 ? 23.594 -13.770 -8.430 1.00 52.38 293 HIS A N 1
ATOM 2289 C CA . HIS A 1 293 ? 22.468 -12.999 -7.918 1.00 52.38 293 HIS A CA 1
ATOM 2290 C C . HIS A 1 293 ? 22.261 -11.648 -8.601 1.00 52.38 293 HIS A C 1
ATOM 2292 O O . HIS A 1 293 ? 21.688 -10.771 -7.974 1.00 52.38 293 HIS A O 1
ATOM 2298 N N . GLY A 1 294 ? 22.659 -11.455 -9.867 1.00 49.41 294 GLY A N 1
ATOM 2299 C CA . GLY A 1 294 ? 22.239 -10.309 -10.702 1.00 49.41 294 GLY A CA 1
ATOM 2300 C C . GLY A 1 294 ? 22.161 -8.952 -9.979 1.00 49.41 294 GLY A C 1
ATOM 2301 O O . GLY A 1 294 ? 21.162 -8.234 -10.131 1.00 49.41 294 GLY A O 1
ATOM 2302 N N . LYS A 1 295 ? 23.146 -8.678 -9.111 1.00 43.16 295 LYS A N 1
ATOM 2303 C CA . LYS A 1 295 ? 23.198 -7.536 -8.182 1.00 43.16 295 LYS A CA 1
ATOM 2304 C C . LYS A 1 295 ? 24.299 -6.541 -8.536 1.00 43.16 295 LYS A C 1
ATOM 2306 O O . LYS A 1 295 ? 24.274 -5.429 -8.022 1.00 43.16 295 LYS A O 1
ATOM 2311 N N . THR A 1 296 ? 25.213 -6.889 -9.432 1.00 41.50 296 THR A N 1
ATOM 2312 C CA . THR A 1 296 ? 26.288 -6.006 -9.879 1.00 41.50 296 THR A CA 1
ATOM 2313 C C . THR A 1 296 ? 26.205 -5.870 -11.392 1.00 41.50 296 THR A C 1
ATOM 2315 O O . THR A 1 296 ? 26.589 -6.753 -12.146 1.00 41.50 296 THR A O 1
ATOM 2318 N N . GLY A 1 297 ? 25.648 -4.749 -11.848 1.00 39.34 297 GLY A N 1
ATOM 2319 C CA . GLY A 1 297 ? 25.546 -4.396 -13.267 1.00 39.34 297 GLY A CA 1
ATOM 2320 C C . GLY A 1 297 ? 26.873 -3.973 -13.897 1.00 39.34 297 GLY A C 1
ATOM 2321 O O . GLY A 1 297 ? 26.851 -3.134 -14.782 1.00 39.34 297 GLY A O 1
ATOM 2322 N N . ASN A 1 298 ? 28.004 -4.515 -13.442 1.00 38.31 298 ASN A N 1
ATOM 2323 C CA . ASN A 1 298 ? 29.311 -4.287 -14.047 1.00 38.31 298 ASN A CA 1
ATOM 2324 C C . ASN A 1 298 ? 30.016 -5.639 -14.192 1.00 38.31 298 ASN A C 1
ATOM 2326 O O . ASN A 1 298 ? 30.411 -6.248 -13.196 1.00 38.31 298 ASN A O 1
ATOM 2330 N N . PHE A 1 299 ? 30.146 -6.087 -15.440 1.00 42.22 299 PHE A N 1
ATOM 2331 C CA . PHE A 1 299 ? 31.180 -7.029 -15.861 1.00 42.22 299 PHE A CA 1
ATOM 2332 C C . PHE A 1 299 ? 32.402 -6.249 -16.319 1.00 42.22 299 PHE A C 1
ATOM 2334 O O . PHE A 1 299 ? 32.188 -5.254 -17.048 1.00 42.22 299 PHE A O 1
#

pLDDT: mean 78.77, std 20.43, range [31.28, 98.56]

Sequence (299 aa):
RAQRRSLHAQELYLVRQSVTDMTPFVSLQTLTREVAAGSYAQRYGITLGDVQLVWENLCKFIIAALKSGKGVKVPNLGTFQIGHILPAGCVYPSEELHPNFTLIDQFDAVAQERGKWFPTCKTSVIQLNYQRLSYGTGMHRMTVQRVVRDLMSAIGVHILYGRTLRIEWGKIGTMRTRNKRLEFKFAESCLFPEEAPLEAEVPVDLDSFASPRTGRAGPKAPKAAHEQPLRVTATPLPAEVAKLLQLCRAEDRVGSGAVPRLVVERIMRTHCREAMRAMGAATILDLLEAHTHGKTGNF

InterPro domains:
  IPR010992 Integration host factor (IHF)-like DNA-binding domain superfamily [SSF47729] (39-85)
  IPR026295 Coiled-coil domain-containing protein 81 [PTHR14362] (28-191)
  IPR028034 CCDC81, HU domain 1 [PF14908] (48-108)
  IPR040673 CCDC81, HU domain 2 [PF18289] (125-191)

Organism: NCBI:txid1411642